Protein AF-A0A376DTF3-F1 (afdb_monomer_lite)

Structure (mmCIF, N/CA/C/O backbone):
data_AF-A0A376DTF3-F1
#
_entry.id   AF-A0A376DTF3-F1
#
loop_
_atom_site.group_PDB
_atom_site.id
_atom_site.type_symbol
_atom_site.label_atom_id
_atom_site.label_alt_id
_atom_site.label_comp_id
_atom_site.label_asym_id
_atom_site.label_entity_id
_atom_site.label_seq_id
_atom_site.pdbx_PDB_ins_code
_atom_site.Cartn_x
_atom_site.Cartn_y
_atom_site.Cartn_z
_atom_site.occupancy
_atom_site.B_iso_or_equiv
_atom_site.auth_seq_id
_atom_site.auth_comp_id
_atom_site.auth_asym_id
_atom_site.auth_atom_id
_atom_site.pdbx_PDB_model_num
ATOM 1 N N . MET A 1 1 ? -43.384 17.424 48.670 1.00 33.88 1 MET A N 1
ATOM 2 C CA . MET A 1 1 ? -43.288 16.954 47.268 1.00 33.88 1 MET A CA 1
ATOM 3 C C . MET A 1 1 ? -42.295 15.801 47.203 1.00 33.88 1 MET A C 1
ATOM 5 O O . MET A 1 1 ? -41.122 16.014 47.480 1.00 33.88 1 MET A O 1
ATOM 9 N N . LYS A 1 2 ? -42.750 14.572 46.928 1.00 32.19 2 LYS A N 1
ATOM 10 C CA . LYS A 1 2 ? -41.850 13.418 46.768 1.00 32.19 2 LYS A CA 1
ATOM 11 C C . LYS A 1 2 ? -41.099 13.583 45.443 1.00 32.19 2 LYS A C 1
ATOM 13 O O . LYS A 1 2 ? -41.723 13.530 44.390 1.00 32.19 2 LYS A O 1
ATOM 18 N N . ARG A 1 3 ? -39.781 13.802 45.489 1.00 33.56 3 ARG A N 1
ATOM 19 C CA . ARG A 1 3 ? -38.915 13.663 44.310 1.00 33.56 3 ARG A CA 1
ATOM 20 C C . ARG A 1 3 ? -38.913 12.180 43.938 1.00 33.56 3 ARG A C 1
ATOM 22 O O . ARG A 1 3 ? -38.244 11.384 44.589 1.00 33.56 3 ARG A O 1
ATOM 29 N N . THR A 1 4 ? -39.731 11.791 42.965 1.00 39.44 4 THR A N 1
ATOM 30 C CA . THR A 1 4 ? -39.698 10.447 42.383 1.00 39.44 4 THR A CA 1
ATOM 31 C C . THR A 1 4 ? -38.328 10.251 41.754 1.00 39.44 4 THR A C 1
ATOM 33 O O . THR A 1 4 ? -37.959 10.974 40.831 1.00 39.44 4 THR A O 1
ATOM 36 N N . ASN A 1 5 ? -37.554 9.322 42.307 1.00 43.22 5 ASN A N 1
ATOM 37 C CA . ASN A 1 5 ? -36.218 8.997 41.842 1.00 43.22 5 ASN A CA 1
ATOM 38 C C . ASN A 1 5 ? -36.329 8.404 40.427 1.00 43.22 5 ASN A C 1
ATOM 40 O O . ASN A 1 5 ? -36.680 7.241 40.247 1.00 43.22 5 ASN A O 1
ATOM 44 N N . GLN A 1 6 ? -36.096 9.235 39.411 1.00 48.69 6 GLN A N 1
ATOM 45 C CA . GLN A 1 6 ? -36.325 8.914 37.997 1.00 48.69 6 GLN A CA 1
ATOM 46 C C . GLN A 1 6 ? -35.403 7.785 37.484 1.00 48.69 6 GLN A C 1
ATOM 48 O O . GLN A 1 6 ? -35.609 7.255 36.396 1.00 48.69 6 GLN A O 1
ATOM 53 N N . PHE A 1 7 ? -34.427 7.368 38.299 1.00 45.91 7 PHE A N 1
ATOM 54 C CA . PHE A 1 7 ? -33.448 6.320 38.009 1.00 45.91 7 PHE A CA 1
ATOM 55 C C . PHE A 1 7 ? -33.905 4.891 38.354 1.00 45.91 7 PHE A C 1
ATOM 57 O O . PHE A 1 7 ? -33.205 3.944 38.008 1.00 45.91 7 PHE A O 1
ATOM 64 N N . THR A 1 8 ? -35.066 4.705 38.996 1.00 52.03 8 THR A N 1
ATOM 65 C CA . THR A 1 8 ? -35.584 3.376 39.392 1.00 52.03 8 THR A CA 1
ATOM 66 C C . THR A 1 8 ? -36.953 3.048 38.792 1.00 52.03 8 THR A C 1
ATOM 68 O O . THR A 1 8 ? -37.621 2.128 39.259 1.00 52.03 8 THR A O 1
ATOM 71 N N . ASN A 1 9 ? -37.407 3.794 37.777 1.00 67.38 9 ASN A N 1
ATOM 72 C CA . ASN A 1 9 ? -38.706 3.525 37.161 1.00 67.38 9 ASN A CA 1
ATOM 73 C C . ASN A 1 9 ? -38.691 2.181 36.401 1.00 67.38 9 ASN A C 1
ATOM 75 O O . ASN A 1 9 ? -37.838 1.996 35.517 1.00 67.38 9 ASN A O 1
ATOM 79 N N . PRO A 1 10 ? -39.644 1.270 36.693 1.00 77.94 10 PRO A N 1
ATOM 80 C CA . PRO A 1 10 ? -39.808 0.013 35.967 1.00 77.94 10 PRO A CA 1
ATOM 81 C C . PRO A 1 10 ? -39.933 0.244 34.457 1.00 77.94 10 PRO A C 1
ATOM 83 O O . PRO A 1 10 ? -40.484 1.256 34.025 1.00 77.94 10 PRO A O 1
ATOM 86 N N . TRP A 1 11 ? -39.403 -0.678 33.654 1.00 81.19 11 TRP A N 1
ATOM 87 C CA . TRP A 1 11 ? -39.507 -0.620 32.193 1.00 81.19 11 TRP A CA 1
ATOM 88 C C . TRP A 1 11 ? -40.938 -0.932 31.749 1.00 81.19 11 TRP A C 1
ATOM 90 O O . TRP A 1 11 ? -41.481 -1.974 32.109 1.00 81.19 11 TRP A O 1
ATOM 100 N N . GLN A 1 12 ? -41.544 -0.041 30.967 1.00 84.69 12 GLN A N 1
ATOM 101 C CA . GLN A 1 12 ? -42.901 -0.201 30.438 1.00 84.69 12 GLN A CA 1
ATOM 102 C C . GLN A 1 12 ? -42.885 -0.915 29.075 1.00 84.69 12 GLN A C 1
ATOM 104 O O . GLN A 1 12 ? -41.933 -0.775 28.309 1.00 84.69 12 GLN A O 1
ATOM 109 N N . GLU A 1 13 ? -43.960 -1.623 28.710 1.00 79.00 13 GLU A N 1
ATOM 110 C CA . GLU A 1 13 ? -44.043 -2.370 27.435 1.00 79.00 13 GLU A CA 1
ATOM 111 C C . GLU A 1 13 ? -43.782 -1.508 26.190 1.00 79.00 13 GLU A C 1
ATOM 113 O O . GLU A 1 13 ? -43.118 -1.940 25.247 1.00 79.00 13 GLU A O 1
ATOM 118 N N . LYS A 1 14 ? -44.255 -0.256 26.191 1.00 80.75 14 LYS A N 1
ATOM 119 C CA . LYS A 1 14 ? -43.985 0.698 25.104 1.00 80.75 14 LYS A CA 1
ATOM 120 C C . LYS A 1 14 ? -42.498 1.046 24.974 1.00 80.75 14 LYS A C 1
ATOM 122 O O . LYS A 1 14 ? -42.014 1.227 23.861 1.00 80.75 14 LYS A O 1
ATOM 127 N N . GLU A 1 15 ? -41.768 1.092 26.089 1.00 84.31 15 GLU A N 1
ATOM 128 C CA . GLU A 1 15 ? -40.326 1.352 26.097 1.00 84.31 15 GLU A CA 1
ATOM 129 C C . GLU A 1 15 ? -39.562 0.130 25.573 1.00 84.31 15 GLU A C 1
ATOM 131 O O . GLU A 1 15 ? -38.603 0.287 24.822 1.00 84.31 15 GLU A O 1
ATOM 136 N N . LEU A 1 16 ? -40.026 -1.087 25.888 1.00 83.75 16 LEU A N 1
ATOM 137 C CA . LEU A 1 16 ? -39.434 -2.332 25.386 1.00 83.75 16 LEU A CA 1
ATOM 138 C C . LEU A 1 16 ? -39.504 -2.441 23.854 1.00 83.75 16 LEU A C 1
ATOM 140 O O . LEU A 1 16 ? -38.559 -2.940 23.245 1.00 83.75 16 LEU A O 1
ATOM 144 N N . LYS A 1 17 ? -40.568 -1.929 23.214 1.00 85.81 17 LYS A N 1
ATOM 145 C CA . LYS A 1 17 ? -40.668 -1.886 21.741 1.00 85.81 17 LYS A CA 1
ATOM 146 C C . LYS A 1 17 ? -39.586 -1.015 21.101 1.00 85.81 17 LYS A C 1
ATOM 148 O O . LYS A 1 17 ? -38.955 -1.446 20.142 1.00 85.81 17 LYS A O 1
ATOM 153 N N . ILE A 1 18 ? -39.350 0.180 21.642 1.00 84.31 18 ILE A N 1
ATOM 154 C CA . ILE A 1 18 ? -38.303 1.101 21.161 1.00 84.31 18 ILE A CA 1
ATOM 155 C C . ILE A 1 18 ? -36.917 0.503 21.439 1.00 84.31 18 ILE A C 1
ATOM 157 O O . ILE A 1 18 ? -36.027 0.522 20.590 1.00 84.31 18 ILE A O 1
ATOM 161 N N . LEU A 1 19 ? -36.756 -0.113 22.611 1.00 84.81 19 LEU A N 1
ATOM 162 C CA . LEU A 1 19 ? -35.514 -0.747 23.034 1.00 84.81 19 LEU A CA 1
ATOM 163 C C . LEU A 1 19 ? -35.126 -1.945 22.148 1.00 84.81 19 LEU A C 1
ATOM 165 O O . LEU A 1 19 ? -33.932 -2.169 21.948 1.00 84.81 19 LEU A O 1
ATOM 169 N N . ASN A 1 20 ? -36.095 -2.650 21.557 1.00 85.75 20 ASN A N 1
ATOM 170 C CA . ASN A 1 20 ? -35.868 -3.776 20.642 1.00 85.75 20 ASN A CA 1
ATOM 171 C C . ASN A 1 20 ? -35.468 -3.371 19.211 1.00 85.75 20 ASN A C 1
ATOM 173 O O . ASN A 1 20 ? -35.171 -4.230 18.384 1.00 85.75 20 ASN A O 1
ATOM 177 N N . ASN A 1 21 ? -35.439 -2.075 18.893 1.00 83.50 21 ASN A N 1
ATOM 178 C CA . ASN A 1 21 ? -35.024 -1.622 17.571 1.00 83.50 21 ASN A CA 1
ATOM 179 C C . ASN A 1 21 ? -33.496 -1.723 17.405 1.00 83.50 21 ASN A C 1
ATOM 181 O O . ASN A 1 21 ? -32.745 -0.881 17.905 1.00 83.50 21 ASN A O 1
ATOM 185 N N . VAL A 1 22 ? -33.039 -2.758 16.698 1.00 78.94 22 VAL A N 1
ATOM 186 C CA . VAL A 1 22 ? -31.612 -3.034 16.455 1.00 78.94 22 VAL A CA 1
ATOM 187 C C . VAL A 1 22 ? -30.931 -2.000 15.554 1.00 78.94 22 VAL A C 1
ATOM 189 O O . VAL A 1 22 ? -29.711 -1.863 15.627 1.00 78.94 22 VAL A O 1
ATOM 192 N N . ASP A 1 23 ? -31.697 -1.232 14.774 1.00 80.06 23 ASP A N 1
ATOM 193 C CA . ASP A 1 23 ? -31.176 -0.198 13.872 1.00 80.06 23 ASP A CA 1
ATOM 194 C C . ASP A 1 23 ? -30.866 1.126 14.586 1.00 80.06 23 ASP A C 1
ATOM 196 O O . ASP A 1 23 ? -30.206 1.993 14.006 1.00 80.06 23 ASP A O 1
ATOM 200 N N . LEU A 1 24 ? -31.304 1.274 15.843 1.00 79.00 24 LEU A N 1
ATOM 201 C CA . LEU A 1 24 ? -31.038 2.440 16.686 1.00 79.00 24 LEU A CA 1
ATOM 202 C C . LEU A 1 24 ? -29.854 2.203 17.630 1.00 79.00 24 LEU A C 1
ATOM 204 O O . LEU A 1 24 ? -29.739 1.166 18.301 1.00 79.00 24 LEU A O 1
ATOM 208 N N . THR A 1 25 ? -29.002 3.216 17.734 1.00 81.88 25 THR A N 1
ATOM 209 C CA . THR A 1 25 ? -27.924 3.298 18.724 1.00 81.88 25 THR A CA 1
ATOM 210 C C . THR A 1 25 ? -28.474 3.426 20.146 1.00 81.88 25 THR A C 1
ATOM 212 O O . THR A 1 25 ? -29.657 3.695 20.367 1.00 81.88 25 THR A O 1
ATOM 215 N N . ASN A 1 26 ? -27.625 3.205 21.151 1.00 82.00 26 ASN A N 1
ATOM 216 C CA . ASN A 1 26 ? -28.054 3.324 22.545 1.00 82.00 26 ASN A CA 1
ATOM 217 C C . ASN A 1 26 ? -28.341 4.779 22.933 1.00 82.00 26 ASN A C 1
ATOM 219 O O . ASN A 1 26 ? -29.236 4.995 23.746 1.00 82.00 26 ASN A O 1
ATOM 223 N N . ASN A 1 27 ? -27.641 5.752 22.344 1.00 79.50 27 ASN A N 1
ATOM 224 C CA . ASN A 1 27 ? -27.926 7.175 22.522 1.00 79.50 27 ASN A CA 1
ATOM 225 C C . ASN A 1 27 ? -29.274 7.572 21.915 1.00 79.50 27 ASN A C 1
ATOM 227 O O . ASN A 1 27 ? -30.077 8.177 22.616 1.00 79.50 27 ASN A O 1
ATOM 231 N N . GLU A 1 28 ? -29.575 7.169 20.676 1.00 80.69 28 GLU A N 1
ATOM 232 C CA . GLU A 1 28 ? -30.871 7.482 20.044 1.00 80.69 28 GLU A CA 1
ATOM 233 C C . GLU A 1 28 ? -32.045 6.906 20.851 1.00 80.69 28 GLU A C 1
ATOM 235 O O . GLU A 1 28 ? -33.062 7.568 21.055 1.00 80.69 28 GLU A O 1
ATOM 240 N N . VAL A 1 29 ? -31.896 5.685 21.376 1.00 84.62 29 VAL A N 1
ATOM 241 C CA . VAL A 1 29 ? -32.906 5.086 22.262 1.00 84.62 29 VAL A CA 1
ATOM 242 C C . VAL A 1 29 ? -32.972 5.793 23.618 1.00 84.62 29 VAL A C 1
ATOM 244 O O . VAL A 1 29 ? -34.060 5.956 24.165 1.00 84.62 29 VAL A O 1
ATOM 247 N N . ALA A 1 30 ? -31.843 6.234 24.173 1.00 81.62 30 ALA A N 1
ATOM 248 C CA . ALA A 1 30 ? -31.809 6.984 25.427 1.00 81.62 30 ALA A CA 1
ATOM 249 C C . ALA A 1 30 ? -32.536 8.334 25.313 1.00 81.62 30 ALA A C 1
ATOM 251 O O . ALA A 1 30 ? -33.335 8.661 26.192 1.00 81.62 30 ALA A O 1
ATOM 252 N N . GLU A 1 31 ? -32.331 9.060 24.211 1.00 82.06 31 GLU A N 1
ATOM 253 C CA . GLU A 1 31 ? -33.034 10.311 23.905 1.00 82.06 31 GLU A CA 1
ATOM 254 C C . GLU A 1 31 ? -34.541 10.092 23.749 1.00 82.06 31 GLU A C 1
ATOM 256 O O . GLU A 1 31 ? -35.332 10.773 24.400 1.00 82.06 31 GLU A O 1
ATOM 261 N N . GLN A 1 32 ? -34.955 9.093 22.959 1.00 86.62 32 GLN A N 1
ATOM 262 C CA . GLN A 1 32 ? -36.378 8.800 22.736 1.00 86.62 32 GLN A CA 1
ATOM 263 C C . GLN A 1 32 ? -37.112 8.364 24.009 1.00 86.62 32 GLN A C 1
ATOM 265 O O . GLN A 1 32 ? -38.300 8.644 24.170 1.00 86.62 32 GLN A O 1
ATOM 270 N N . LEU A 1 33 ? -36.420 7.670 24.913 1.00 83.00 33 LEU A N 1
ATOM 271 C CA . LEU A 1 33 ? -36.992 7.183 26.168 1.00 83.00 33 LEU A CA 1
ATOM 272 C C . LEU A 1 33 ? -36.815 8.161 27.333 1.00 83.00 33 LEU A C 1
ATOM 274 O O . LEU A 1 33 ? -37.314 7.891 28.425 1.00 83.00 33 LEU A O 1
ATOM 278 N N . ASN A 1 34 ? -36.104 9.274 27.125 1.00 82.25 34 ASN A N 1
ATOM 279 C CA . ASN A 1 34 ? -35.674 10.192 28.180 1.00 82.25 34 ASN A CA 1
ATOM 280 C C . ASN A 1 34 ? -35.050 9.445 29.381 1.00 82.25 34 ASN A C 1
ATOM 282 O O . ASN A 1 34 ? -35.360 9.700 30.549 1.00 82.25 34 ASN A O 1
ATOM 286 N N . ARG A 1 35 ? -34.201 8.456 29.077 1.00 82.69 35 ARG A N 1
ATOM 287 C CA . ARG A 1 35 ? -33.461 7.633 30.046 1.00 82.69 35 ARG A CA 1
ATOM 288 C C . ARG A 1 35 ? -31.964 7.828 29.844 1.00 82.69 35 ARG A C 1
ATOM 290 O O . ARG A 1 35 ? -31.514 8.279 28.800 1.00 82.69 35 ARG A O 1
ATOM 297 N N . SER A 1 36 ? -31.162 7.458 30.841 1.00 78.00 36 SER A N 1
ATOM 298 C CA . SER A 1 36 ? -29.708 7.506 30.684 1.00 78.00 36 SER A CA 1
ATOM 299 C C . SER A 1 36 ? -29.217 6.425 29.716 1.00 78.00 36 SER A C 1
ATOM 301 O O . SER A 1 36 ? -29.729 5.302 29.698 1.00 78.00 36 SER A O 1
ATOM 303 N N . TYR A 1 37 ? -28.153 6.736 28.972 1.00 81.50 37 TYR A N 1
ATOM 304 C CA . TYR A 1 37 ? -27.434 5.773 28.132 1.00 81.50 37 TYR A CA 1
ATOM 305 C C . TYR A 1 37 ? -27.118 4.465 28.878 1.00 81.50 37 TYR A C 1
ATOM 307 O O . TYR A 1 37 ? -27.313 3.371 28.349 1.00 81.50 37 TYR A O 1
ATOM 315 N N . GLN A 1 38 ? -26.665 4.570 30.135 1.00 75.19 38 GLN A N 1
ATOM 316 C CA . GLN A 1 38 ? -26.303 3.405 30.947 1.00 75.19 38 GLN A CA 1
ATOM 317 C C . GLN A 1 38 ? -27.513 2.513 31.249 1.00 75.19 38 GLN A C 1
ATOM 319 O O . GLN A 1 38 ? -27.388 1.292 31.182 1.00 75.19 38 GLN A O 1
ATOM 324 N N . ALA A 1 39 ? -28.691 3.093 31.508 1.00 81.31 39 ALA A N 1
ATOM 325 C CA . ALA A 1 39 ? -29.913 2.321 31.733 1.00 81.31 39 ALA A CA 1
ATOM 326 C C . ALA A 1 39 ? -30.323 1.536 30.475 1.00 81.31 39 ALA A C 1
ATOM 328 O O . ALA A 1 39 ? -30.614 0.343 30.561 1.00 81.31 39 ALA A O 1
ATOM 329 N N . VAL A 1 40 ? -30.284 2.174 29.301 1.00 85.06 40 VAL A N 1
ATOM 330 C CA . VAL A 1 40 ? -30.590 1.528 28.012 1.00 85.06 40 VAL A CA 1
ATOM 331 C C . VAL A 1 40 ? -29.586 0.421 27.688 1.00 85.06 40 VAL A C 1
ATOM 333 O O . VAL A 1 40 ? -29.985 -0.683 27.317 1.00 85.06 40 VAL A O 1
ATOM 336 N N . LYS A 1 41 ? -28.286 0.681 27.878 1.00 81.81 41 LYS A N 1
ATOM 337 C CA . LYS A 1 41 ? -27.213 -0.294 27.638 1.00 81.81 41 LYS A CA 1
ATOM 338 C C . LYS A 1 41 ? -27.369 -1.540 28.508 1.00 81.81 41 LYS A C 1
ATOM 340 O O . LYS A 1 41 ? -27.327 -2.646 27.977 1.00 81.81 41 LYS A O 1
ATOM 345 N N . ILE A 1 42 ? -27.556 -1.368 29.820 1.00 83.25 42 ILE A N 1
ATOM 346 C CA . ILE A 1 42 ? -27.747 -2.489 30.754 1.00 83.25 42 ILE A CA 1
ATOM 347 C C . ILE A 1 42 ? -28.986 -3.289 30.353 1.00 83.25 42 ILE A C 1
ATOM 349 O O . ILE A 1 42 ? -28.908 -4.509 30.228 1.00 83.25 42 ILE A O 1
ATOM 353 N N . LYS A 1 43 ? -30.103 -2.616 30.052 1.00 87.75 43 LYS A N 1
ATOM 354 C CA . LYS A 1 43 ? -31.343 -3.318 29.717 1.00 87.75 43 LYS A CA 1
ATOM 355 C C . LYS A 1 43 ? -31.266 -4.097 28.405 1.00 87.75 43 LYS A C 1
ATOM 357 O O . LYS A 1 43 ? -31.760 -5.218 28.331 1.00 87.75 43 LYS A O 1
ATOM 362 N N . ARG A 1 44 ? -30.621 -3.545 27.375 1.00 88.38 44 ARG A N 1
ATOM 363 C CA . ARG A 1 44 ? -30.381 -4.263 26.111 1.00 88.38 44 ARG A CA 1
ATOM 364 C C . ARG A 1 44 ? -29.466 -5.471 26.300 1.00 88.38 44 ARG A C 1
ATOM 366 O O . ARG A 1 44 ? -29.719 -6.501 25.684 1.00 88.38 44 ARG A O 1
ATOM 373 N N . LEU A 1 45 ? -28.460 -5.376 27.175 1.00 82.62 45 LEU A N 1
ATOM 374 C CA . LEU A 1 45 ? -27.594 -6.508 27.524 1.00 82.62 45 LEU A CA 1
ATOM 375 C C . LEU A 1 45 ? -28.363 -7.623 28.246 1.00 82.62 45 LEU A C 1
ATOM 377 O O . LEU A 1 45 ? -28.211 -8.779 27.865 1.00 82.62 45 LEU A O 1
ATOM 381 N N . GLU A 1 46 ? -29.218 -7.288 29.220 1.00 85.75 46 GLU A N 1
ATOM 382 C CA . GLU A 1 46 ? -30.093 -8.260 29.907 1.00 85.75 46 GLU A CA 1
ATOM 383 C C . GLU A 1 46 ? -31.002 -9.018 28.931 1.00 85.75 46 GLU A C 1
ATOM 385 O O . GLU A 1 46 ? -31.250 -10.207 29.103 1.00 85.75 46 GLU A O 1
ATOM 390 N N . LEU A 1 47 ? -31.495 -8.326 27.902 1.00 84.69 47 LEU A N 1
ATOM 391 C CA . LEU A 1 47 ? -32.389 -8.887 26.889 1.00 84.69 47 LEU A CA 1
ATOM 392 C C . LEU A 1 47 ? -31.642 -9.532 25.707 1.00 84.69 47 LEU A C 1
ATOM 394 O O . LEU A 1 47 ? -32.281 -10.015 24.776 1.00 84.69 47 LEU A O 1
ATOM 398 N N . GLY A 1 48 ? -30.304 -9.526 25.706 1.00 82.19 48 GLY A N 1
ATOM 399 C CA . GLY A 1 48 ? -29.489 -10.086 24.621 1.00 82.19 48 GLY A CA 1
ATOM 400 C C . GLY A 1 48 ? -29.558 -9.313 23.295 1.00 82.19 48 GLY A C 1
ATOM 401 O O . GLY A 1 48 ? -29.193 -9.847 22.247 1.00 82.19 48 GLY A O 1
ATOM 402 N N . ILE A 1 49 ? -30.011 -8.058 23.313 1.00 82.62 49 ILE A N 1
ATOM 403 C CA . ILE A 1 49 ? -30.224 -7.235 22.119 1.00 82.62 49 ILE A CA 1
ATOM 404 C C . ILE A 1 49 ? -28.900 -6.577 21.722 1.00 82.62 49 ILE A C 1
ATOM 406 O O . ILE A 1 49 ? -28.361 -5.725 22.434 1.00 82.62 49 ILE A O 1
ATOM 410 N N . LYS A 1 50 ? -28.373 -6.945 20.551 1.00 75.44 50 LYS A N 1
ATOM 411 C CA . LYS A 1 50 ? -27.191 -6.298 19.969 1.00 75.44 50 LYS A CA 1
ATOM 412 C C . LYS A 1 50 ? -27.598 -4.993 19.287 1.00 75.44 50 LYS A C 1
ATOM 414 O O . LYS A 1 50 ? -28.093 -5.007 18.167 1.00 75.44 50 LYS A O 1
ATOM 419 N N . ALA A 1 51 ? -27.383 -3.875 19.974 1.00 67.31 51 ALA A N 1
ATOM 420 C CA . ALA A 1 51 ? -27.589 -2.542 19.415 1.00 67.31 51 ALA A CA 1
ATOM 421 C C . ALA A 1 51 ? -26.607 -2.229 18.276 1.00 67.31 51 ALA A C 1
ATOM 423 O O . ALA A 1 51 ? -25.463 -2.699 18.279 1.00 67.31 51 ALA A O 1
ATOM 424 N N . LYS A 1 52 ? -27.022 -1.345 17.365 1.00 66.12 52 LYS A N 1
ATOM 425 C CA . LYS A 1 52 ? -26.128 -0.689 16.408 1.00 66.12 52 LYS A CA 1
ATOM 426 C C . LYS A 1 52 ? -25.004 0.039 17.155 1.00 66.12 52 LYS A C 1
ATOM 428 O O . LYS A 1 52 ? -25.252 0.881 18.018 1.00 66.12 52 LYS A O 1
ATOM 433 N N . SER A 1 53 ? -23.758 -0.322 16.849 1.00 57.62 53 SER A N 1
ATOM 434 C CA . SER A 1 53 ? -22.573 0.249 17.497 1.00 57.62 53 SER A CA 1
ATOM 435 C C . SER A 1 53 ? -22.362 1.704 17.070 1.00 57.62 53 SER A C 1
ATOM 437 O O . SER A 1 53 ? -22.149 1.975 15.891 1.00 57.62 53 SER A O 1
ATOM 439 N N . GLU A 1 54 ? -22.338 2.625 18.036 1.00 54.84 54 GLU A N 1
ATOM 440 C CA . GLU A 1 54 ? -21.964 4.040 17.835 1.00 54.84 54 GLU A CA 1
ATOM 441 C C . GLU A 1 54 ? -20.505 4.213 17.385 1.00 54.84 54 GLU A C 1
ATOM 443 O O . GLU A 1 54 ? -20.132 5.240 16.828 1.00 54.84 54 GLU A O 1
ATOM 448 N N . ILE A 1 55 ? -19.655 3.215 17.636 1.00 52.16 55 ILE A N 1
ATOM 449 C CA . ILE A 1 55 ? -18.196 3.365 17.580 1.00 52.16 55 ILE A CA 1
ATOM 450 C C . ILE A 1 55 ? -17.624 3.031 16.191 1.00 52.16 55 ILE A C 1
ATOM 452 O O . ILE A 1 55 ? -16.491 3.413 15.892 1.00 52.16 55 ILE A O 1
ATOM 456 N N . ASP A 1 56 ? -18.369 2.340 15.322 1.00 51.41 56 ASP A N 1
ATOM 457 C CA . ASP A 1 56 ? -17.742 1.621 14.199 1.00 51.41 56 ASP A CA 1
ATOM 458 C C . ASP A 1 56 ? -18.074 2.119 12.786 1.00 51.41 56 ASP A C 1
ATOM 460 O O . ASP A 1 56 ? -17.413 1.695 11.835 1.00 51.41 56 ASP A O 1
ATOM 464 N N . TYR A 1 57 ? -19.008 3.062 12.605 1.00 64.81 57 TYR A N 1
ATOM 465 C CA . TYR A 1 57 ? -19.296 3.578 11.262 1.00 64.81 57 TYR A CA 1
ATOM 466 C C . TYR A 1 57 ? -18.318 4.697 10.884 1.00 64.81 57 TYR A C 1
ATOM 468 O O . TYR A 1 57 ? -18.550 5.880 11.110 1.00 64.81 57 TYR A O 1
ATOM 476 N N . TRP A 1 58 ? -17.157 4.312 10.359 1.00 66.81 58 TRP A N 1
ATOM 477 C CA . TRP A 1 58 ? -16.287 5.218 9.609 1.00 66.81 58 TRP A CA 1
ATOM 478 C C . TRP A 1 58 ? -16.802 5.313 8.179 1.00 66.81 58 TRP A C 1
ATOM 480 O O . TRP A 1 58 ? -16.830 4.299 7.485 1.00 66.81 58 TRP A O 1
ATOM 490 N N . THR A 1 59 ? -17.196 6.507 7.748 1.00 66.81 59 THR A N 1
ATOM 491 C CA . THR A 1 59 ? -17.626 6.746 6.367 1.00 66.81 59 THR A CA 1
ATOM 492 C C . THR A 1 59 ? -16.437 6.674 5.411 1.00 66.81 59 THR A C 1
ATOM 494 O O . THR A 1 59 ? -15.294 6.956 5.788 1.00 66.81 59 THR A O 1
ATOM 497 N N . ASP A 1 60 ? -16.698 6.351 4.144 1.00 57.91 60 ASP A N 1
ATOM 498 C CA . ASP A 1 60 ? -15.658 6.337 3.110 1.00 57.91 60 ASP A CA 1
ATOM 499 C C . ASP A 1 60 ? -14.980 7.705 2.970 1.00 57.91 60 ASP A C 1
ATOM 501 O O . ASP A 1 60 ? -13.769 7.786 2.767 1.00 57.91 60 ASP A O 1
ATOM 505 N N . GLN A 1 61 ? -15.735 8.792 3.153 1.00 58.69 61 GLN A N 1
ATOM 506 C CA . GLN A 1 61 ? -15.205 10.155 3.127 1.00 58.69 61 GLN A CA 1
ATOM 507 C C . GLN A 1 61 ? -14.214 10.407 4.268 1.00 58.69 61 GLN A C 1
ATOM 509 O O . GLN A 1 61 ? -13.138 10.954 4.027 1.00 58.69 61 GLN A O 1
ATOM 514 N N . GLU A 1 62 ? -14.517 9.961 5.489 1.00 68.38 62 GLU A N 1
ATOM 515 C CA . GLU A 1 62 ? -13.597 10.074 6.626 1.00 68.38 62 GLU A CA 1
ATOM 516 C C . GLU A 1 62 ? -12.360 9.190 6.441 1.00 68.38 62 GLU A C 1
ATOM 518 O O . GLU A 1 62 ? -11.251 9.615 6.756 1.00 68.38 62 GLU A O 1
ATOM 523 N N . ILE A 1 63 ? -12.507 7.986 5.881 1.00 71.75 63 ILE A N 1
ATOM 524 C CA . ILE A 1 63 ? -11.369 7.105 5.571 1.00 71.75 63 ILE A CA 1
ATOM 525 C C . ILE A 1 63 ? -10.462 7.751 4.516 1.00 71.75 63 ILE A C 1
ATOM 527 O O . ILE A 1 63 ? -9.239 7.791 4.687 1.00 71.75 63 ILE A O 1
ATOM 531 N N . VAL A 1 64 ? -11.043 8.314 3.453 1.00 67.44 64 VAL A N 1
ATOM 532 C CA . VAL A 1 64 ? -10.302 9.075 2.438 1.00 67.44 64 VAL A CA 1
ATOM 533 C C . VAL A 1 64 ? -9.617 10.279 3.077 1.00 67.44 64 VAL A C 1
ATOM 535 O O . VAL A 1 64 ? -8.443 10.530 2.800 1.00 67.44 64 VAL A O 1
ATOM 538 N N . PHE A 1 65 ? -10.298 10.992 3.972 1.00 76.06 65 PHE A N 1
ATOM 539 C CA . PHE A 1 65 ? -9.725 12.121 4.691 1.00 76.06 65 PHE A CA 1
ATOM 540 C C . PHE A 1 65 ? -8.508 11.707 5.531 1.00 76.06 65 PHE A C 1
ATOM 542 O O . PHE A 1 65 ? -7.457 12.337 5.411 1.00 76.06 65 PHE A O 1
ATOM 549 N N . LEU A 1 66 ? -8.596 10.614 6.300 1.00 73.31 66 LEU A N 1
ATOM 550 C CA . LEU A 1 66 ? -7.460 10.060 7.049 1.00 73.31 66 LEU A CA 1
ATOM 551 C C . LEU A 1 66 ? -6.284 9.701 6.129 1.00 73.31 66 LEU A C 1
ATOM 553 O O . LEU A 1 66 ? -5.132 9.966 6.468 1.00 73.31 66 LEU A O 1
ATOM 557 N N . SER A 1 67 ? -6.568 9.117 4.960 1.00 67.44 67 SER A N 1
ATOM 558 C CA . SER A 1 67 ? -5.536 8.704 3.998 1.00 67.44 67 SER A CA 1
ATOM 559 C C . SER A 1 67 ? -4.816 9.880 3.335 1.00 67.44 67 SER A C 1
ATOM 561 O O . SER A 1 67 ? -3.631 9.777 3.032 1.00 67.44 67 SER A O 1
ATOM 563 N N . LYS A 1 68 ? -5.509 11.007 3.131 1.00 69.94 68 LYS A N 1
ATOM 564 C CA . LYS A 1 68 ? -4.941 12.219 2.521 1.00 69.94 68 LYS A CA 1
ATOM 565 C C . LYS A 1 68 ? -4.195 13.088 3.528 1.00 69.94 68 LYS A C 1
ATOM 567 O O . LYS A 1 68 ? -3.265 13.788 3.154 1.00 69.94 68 LYS A O 1
ATOM 572 N N . ASN A 1 69 ? -4.588 13.033 4.798 1.00 71.25 69 ASN A N 1
ATOM 573 C CA . ASN A 1 69 ? -4.088 13.922 5.845 1.00 71.25 69 ASN A CA 1
ATOM 574 C C . ASN A 1 69 ? -3.195 13.184 6.852 1.00 71.25 69 ASN A C 1
ATOM 576 O O . ASN A 1 69 ? -3.305 13.383 8.060 1.00 71.25 69 ASN A O 1
ATOM 580 N N . ARG A 1 70 ? -2.291 12.325 6.364 1.00 70.94 70 ARG A N 1
ATOM 581 C CA . ARG A 1 70 ? -1.417 11.493 7.216 1.00 70.94 70 ARG A CA 1
ATOM 582 C C . ARG A 1 70 ? -0.451 12.307 8.082 1.00 70.94 70 ARG A C 1
ATOM 584 O O . ARG A 1 70 ? -0.051 11.829 9.143 1.00 70.94 70 ARG A O 1
ATOM 591 N N . LEU A 1 71 ? -0.109 13.511 7.624 1.00 71.62 71 LEU A N 1
ATOM 592 C CA . LEU A 1 71 ? 0.807 14.443 8.287 1.00 71.62 71 LEU A CA 1
ATOM 593 C C . LEU A 1 71 ? 0.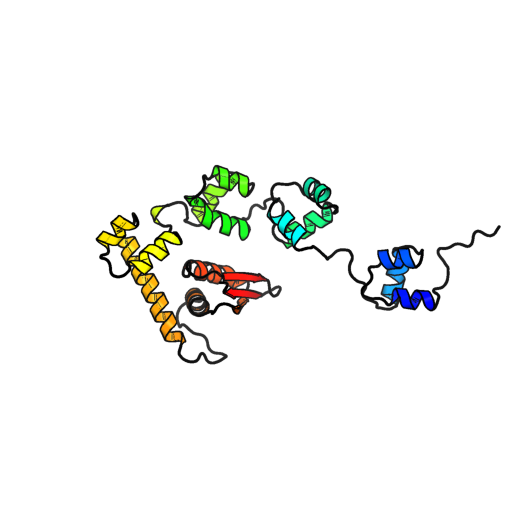178 15.161 9.481 1.00 71.62 71 LEU A C 1
ATOM 595 O O . LEU A 1 71 ? 0.902 15.641 10.346 1.00 71.62 71 LEU A O 1
ATOM 599 N N . LEU A 1 72 ? -1.154 15.226 9.535 1.00 79.88 72 LEU A N 1
ATOM 600 C CA . LEU A 1 72 ? -1.848 15.856 10.646 1.00 79.88 72 LEU A CA 1
ATOM 601 C C . LEU A 1 72 ? -1.757 14.971 11.895 1.00 79.88 72 LEU A C 1
ATOM 603 O O . LEU A 1 72 ? -1.845 13.732 11.841 1.00 79.88 72 LEU A O 1
ATOM 607 N N . SER A 1 73 ? -1.609 15.621 13.044 1.00 82.56 73 SER A N 1
ATOM 608 C CA . SER A 1 73 ? -1.726 14.980 14.348 1.00 82.56 73 SER A CA 1
ATOM 609 C C . SER A 1 73 ? -3.130 14.402 14.536 1.00 82.56 73 SER A C 1
ATOM 611 O O . SER A 1 73 ? -4.105 14.837 13.917 1.00 82.56 73 SER A O 1
ATOM 613 N N . ASN A 1 74 ? -3.258 13.401 15.411 1.00 86.38 74 ASN A N 1
ATOM 614 C CA . ASN A 1 74 ? -4.575 12.848 15.728 1.00 86.38 74 ASN A CA 1
ATOM 615 C C . ASN A 1 74 ? -5.512 13.936 16.266 1.00 86.38 74 ASN A C 1
ATOM 617 O O . ASN A 1 74 ? -6.692 13.909 15.929 1.00 86.38 74 ASN A O 1
ATOM 621 N N . LYS A 1 75 ? -4.974 14.911 17.011 1.00 86.25 75 LYS A N 1
ATOM 622 C CA . LYS A 1 75 ? -5.696 16.093 17.482 1.00 86.25 75 LYS A CA 1
ATOM 623 C C . LYS A 1 75 ? -6.262 16.925 16.326 1.00 86.25 75 LYS A C 1
ATOM 625 O O . LYS A 1 75 ? -7.476 17.082 16.245 1.00 86.25 75 LYS A O 1
ATOM 630 N N . GLU A 1 76 ? -5.430 17.368 15.386 1.00 88.12 76 GLU A N 1
ATOM 631 C CA . GLU A 1 76 ? -5.881 18.182 14.240 1.00 88.12 76 GLU A CA 1
ATOM 632 C C . GLU A 1 76 ? -6.902 17.449 13.362 1.00 88.12 76 GLU A C 1
ATOM 634 O O . GLU A 1 76 ? -7.865 18.040 12.877 1.00 88.12 76 GLU A O 1
ATOM 639 N N . ILE A 1 77 ? -6.713 16.143 13.150 1.00 86.88 77 ILE A N 1
ATOM 640 C CA . ILE A 1 77 ? -7.685 15.321 12.422 1.00 86.88 77 ILE A CA 1
ATOM 641 C C . ILE A 1 77 ? -9.001 15.262 13.194 1.00 86.88 77 ILE A C 1
ATOM 643 O O . ILE A 1 77 ? -10.058 15.430 12.594 1.00 86.88 77 ILE A O 1
ATOM 647 N N . SER A 1 78 ? -8.937 15.023 14.505 1.00 87.44 78 SER A N 1
ATOM 648 C CA . SER A 1 78 ? -10.110 14.884 15.370 1.00 87.44 78 SER A CA 1
ATOM 649 C C . SER A 1 78 ? -10.974 16.146 15.378 1.00 87.44 78 SER A C 1
ATOM 651 O O . SER A 1 78 ? -12.189 16.044 15.220 1.00 87.44 78 SER A O 1
ATOM 653 N N . GLU A 1 79 ? -10.341 17.323 15.417 1.00 86.62 79 GLU A N 1
ATOM 654 C CA . GLU A 1 79 ? -10.998 18.630 15.319 1.00 86.62 79 GLU A CA 1
ATOM 655 C C . GLU A 1 79 ? -11.667 18.829 13.950 1.00 86.62 79 GLU A C 1
ATOM 657 O O . GLU A 1 79 ? -12.774 19.355 13.873 1.00 86.62 79 GLU A O 1
ATOM 662 N N . LYS A 1 80 ? -11.037 18.362 12.863 1.00 85.00 80 LYS A N 1
ATOM 663 C CA . LYS A 1 80 ? -11.567 18.514 11.496 1.00 85.00 80 LYS A CA 1
ATOM 664 C C . LYS A 1 80 ? -12.732 17.581 11.166 1.00 85.00 80 LYS A C 1
ATOM 666 O O . LYS A 1 80 ? -13.577 17.964 10.365 1.00 85.00 80 LYS A O 1
ATOM 671 N N . ILE A 1 81 ? -12.767 16.369 11.727 1.00 81.06 81 ILE A N 1
ATOM 672 C CA . ILE A 1 81 ? -13.816 15.371 11.429 1.00 81.06 81 ILE A CA 1
ATOM 673 C C . ILE A 1 81 ? -14.814 15.167 12.576 1.00 81.06 81 ILE A C 1
ATOM 675 O O . ILE A 1 81 ? -15.654 14.277 12.497 1.00 81.06 81 ILE A O 1
ATOM 679 N N . GLY A 1 82 ? -14.718 15.958 13.651 1.00 77.12 82 GLY A N 1
ATOM 680 C CA . GLY A 1 82 ? -15.648 15.903 14.783 1.00 77.12 82 GLY A CA 1
ATOM 681 C C . GLY A 1 82 ? -15.617 14.579 15.554 1.00 77.12 82 GLY A C 1
ATOM 682 O O . GLY A 1 82 ? -16.643 14.138 16.066 1.00 77.12 82 GLY A O 1
ATOM 683 N N . ARG A 1 83 ? -14.457 13.916 15.627 1.00 83.69 83 ARG A N 1
ATOM 684 C CA . ARG A 1 83 ? -14.271 12.655 16.373 1.00 83.69 83 ARG A CA 1
ATOM 685 C C . ARG A 1 83 ? -13.361 12.861 17.574 1.00 83.69 83 ARG A C 1
ATOM 687 O O . ARG A 1 83 ? -12.708 13.885 17.698 1.00 83.69 83 ARG A O 1
ATOM 694 N N . THR A 1 84 ? -13.277 11.866 18.454 1.00 84.00 84 THR A N 1
ATOM 695 C CA . THR A 1 84 ? -12.274 11.870 19.527 1.00 84.00 84 THR A CA 1
ATOM 696 C C . THR A 1 84 ? -10.894 11.503 18.983 1.00 84.00 84 THR A C 1
ATOM 698 O O . THR A 1 84 ? -10.768 10.644 18.102 1.00 84.00 84 THR A O 1
ATOM 701 N N . GLU A 1 85 ? -9.838 12.095 19.548 1.00 87.62 85 GLU A N 1
ATOM 702 C CA . GLU A 1 85 ? -8.446 11.780 19.196 1.00 87.62 85 GLU A CA 1
ATOM 703 C C . GLU A 1 85 ? -8.153 10.272 19.304 1.00 87.62 85 GLU A C 1
ATOM 705 O O . GLU A 1 85 ? -7.501 9.680 18.441 1.00 87.62 85 GLU A O 1
ATOM 710 N N . GLN A 1 86 ? -8.701 9.620 20.334 1.00 83.06 86 GLN A N 1
ATOM 711 C CA . GLN A 1 86 ? -8.534 8.187 20.559 1.00 83.06 86 GLN A CA 1
ATOM 712 C C . GLN A 1 86 ? -9.211 7.337 19.472 1.00 83.06 86 GLN A C 1
ATOM 714 O O . GLN A 1 86 ? -8.624 6.353 19.020 1.00 83.06 86 GLN A O 1
ATOM 719 N N . SER A 1 87 ? -10.401 7.727 18.999 1.00 83.69 87 SER A N 1
ATOM 720 C CA . SER A 1 87 ? -11.080 7.053 17.881 1.00 83.69 87 SER A CA 1
ATOM 721 C C . SER A 1 87 ? -10.274 7.181 16.587 1.00 83.69 87 SER A C 1
ATOM 723 O O . SER A 1 87 ? -10.040 6.184 15.897 1.00 83.69 87 SER A O 1
ATOM 725 N N . VAL A 1 88 ? -9.766 8.386 16.301 1.00 85.88 88 VAL A N 1
ATOM 726 C CA . VAL A 1 88 ? -8.876 8.656 15.161 1.00 85.88 88 VAL A CA 1
ATOM 727 C C . VAL A 1 88 ? -7.619 7.797 15.234 1.00 85.88 88 VAL A C 1
ATOM 729 O O . VAL A 1 88 ? -7.290 7.124 14.260 1.00 85.88 88 VAL A O 1
ATOM 732 N N . SER A 1 89 ? -6.947 7.766 16.386 1.00 84.31 89 SER A N 1
ATOM 733 C CA . SER A 1 89 ? -5.742 6.961 16.607 1.00 84.31 89 SER A CA 1
ATOM 734 C C . SER A 1 89 ? -6.002 5.473 16.362 1.00 84.31 89 SER A C 1
ATOM 736 O O . SER A 1 89 ? -5.309 4.838 15.565 1.00 84.31 89 SER A O 1
ATOM 738 N N . LEU A 1 90 ? -7.057 4.917 16.966 1.00 82.06 90 LEU A N 1
ATOM 739 C CA . LEU A 1 90 ? -7.428 3.510 16.798 1.00 82.06 90 LEU A CA 1
ATOM 740 C C . LEU A 1 90 ? -7.754 3.173 15.345 1.00 82.06 90 LEU A C 1
ATOM 742 O O . LEU A 1 90 ? -7.310 2.138 14.841 1.00 82.06 90 LEU A O 1
ATOM 746 N N . LYS A 1 91 ? -8.502 4.034 14.648 1.00 82.88 91 LYS A N 1
ATOM 747 C CA . LYS A 1 91 ? -8.814 3.798 13.239 1.00 82.88 91 LYS A CA 1
ATOM 748 C C . LYS A 1 91 ? -7.583 3.916 12.364 1.00 82.88 91 LYS A C 1
ATOM 750 O O . LYS A 1 91 ? -7.370 3.034 11.540 1.00 82.88 91 LYS A O 1
ATOM 755 N N . ARG A 1 92 ? -6.766 4.954 12.547 1.00 81.06 92 ARG A N 1
ATOM 756 C CA . ARG A 1 92 ? -5.503 5.111 11.822 1.00 81.06 92 ARG A CA 1
ATOM 757 C C . ARG A 1 92 ? -4.623 3.886 12.023 1.00 81.06 92 ARG A C 1
ATOM 759 O O . ARG A 1 92 ? -4.192 3.316 11.034 1.00 81.06 92 ARG A O 1
ATOM 766 N N . ASN A 1 93 ? -4.462 3.395 13.250 1.00 73.31 93 ASN A N 1
ATOM 767 C CA . ASN A 1 93 ? -3.715 2.164 13.529 1.00 73.31 93 ASN A CA 1
ATOM 768 C C . ASN A 1 93 ? -4.295 0.948 12.788 1.00 73.31 93 ASN A 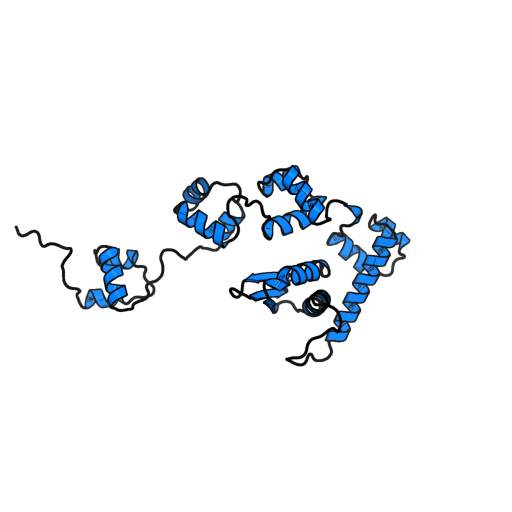C 1
ATOM 770 O O . ASN A 1 93 ? -3.547 0.211 12.151 1.00 73.31 93 ASN A O 1
ATOM 774 N N . ARG A 1 94 ? -5.622 0.758 12.802 1.00 72.38 94 ARG A N 1
ATOM 775 C CA . ARG A 1 94 ? -6.294 -0.327 12.054 1.00 72.38 94 ARG A CA 1
ATOM 776 C C . ARG A 1 94 ? -6.125 -0.208 10.537 1.00 72.38 94 ARG A C 1
ATOM 778 O O . ARG A 1 94 ? -6.100 -1.225 9.856 1.00 72.38 94 ARG A O 1
ATOM 785 N N . LEU A 1 95 ? -6.028 1.015 10.020 1.00 67.44 95 LEU A N 1
ATOM 786 C CA . LEU A 1 95 ? -5.790 1.310 8.605 1.00 67.44 95 LEU A CA 1
ATOM 787 C C . LEU A 1 95 ? -4.294 1.327 8.236 1.00 67.44 95 LEU A C 1
ATOM 789 O O . LEU A 1 95 ? -3.968 1.591 7.084 1.00 67.44 95 LEU A O 1
ATOM 793 N N . GLY A 1 96 ? -3.382 1.101 9.189 1.00 66.31 96 GLY A N 1
ATOM 794 C CA . GLY A 1 96 ? -1.938 1.260 8.971 1.00 66.31 96 GLY A CA 1
ATOM 795 C C . GLY A 1 96 ? -1.484 2.716 8.800 1.00 66.31 96 GLY A C 1
ATOM 796 O O . GLY A 1 96 ? -0.348 2.971 8.436 1.00 66.31 96 GLY A O 1
ATOM 797 N N . LEU A 1 97 ? -2.352 3.686 9.089 1.00 67.94 97 LEU A N 1
ATOM 798 C CA . LEU A 1 97 ? -2.112 5.127 8.988 1.00 67.94 97 LEU A CA 1
ATOM 799 C C . LEU A 1 97 ? -1.560 5.746 10.284 1.00 67.94 97 LEU A C 1
ATOM 801 O O . LEU A 1 97 ? -1.651 6.968 10.451 1.00 67.94 97 LEU A O 1
ATOM 805 N N . SER A 1 98 ? -1.069 4.932 11.228 1.00 61.59 98 SER A N 1
ATOM 806 C CA . SER A 1 98 ? -0.517 5.394 12.511 1.00 61.59 98 SER A CA 1
ATOM 807 C C . SER A 1 98 ? 0.589 6.431 12.306 1.00 61.59 98 SER A C 1
ATOM 809 O O . SER A 1 98 ? 1.156 6.520 11.214 1.00 61.59 98 SER A O 1
ATOM 811 N N . GLN A 1 99 ? 0.942 7.191 13.354 1.00 57.72 99 GLN A N 1
ATOM 812 C CA . GLN A 1 99 ? 2.191 7.962 13.322 1.00 57.72 99 GLN A CA 1
ATOM 813 C C . GLN A 1 99 ? 3.330 7.064 12.832 1.00 57.72 99 GLN A C 1
ATOM 815 O O . GLN A 1 99 ? 3.376 5.879 13.176 1.00 57.72 99 GLN A O 1
ATOM 820 N N . LEU A 1 100 ? 4.170 7.641 11.972 1.00 57.50 100 LEU A N 1
ATOM 821 C CA . LEU A 1 100 ? 5.146 6.961 11.127 1.00 57.50 100 LEU A CA 1
ATOM 822 C C . LEU A 1 100 ? 5.963 5.960 11.944 1.00 57.50 100 LEU A C 1
ATOM 824 O O . LEU A 1 100 ? 6.913 6.319 12.638 1.00 57.50 100 LEU A O 1
ATOM 828 N N . SER A 1 101 ? 5.567 4.687 11.883 1.00 60.38 101 SER A N 1
ATOM 829 C CA . SER A 1 101 ? 6.284 3.611 12.564 1.00 60.38 101 SER A CA 1
ATOM 830 C C . SER A 1 101 ? 7.671 3.472 11.936 1.00 60.38 101 SER A C 1
ATOM 832 O O . SER A 1 101 ? 7.848 3.844 10.779 1.00 60.38 101 SER A O 1
ATOM 834 N N . LYS A 1 102 ? 8.659 2.879 12.618 1.00 63.97 102 LYS A N 1
ATOM 835 C CA . LYS A 1 102 ? 9.955 2.555 11.976 1.00 63.97 102 LYS A CA 1
ATOM 836 C C . LYS A 1 102 ? 9.793 1.794 10.649 1.00 63.97 102 LYS A C 1
ATOM 838 O O . LYS A 1 102 ? 10.623 1.946 9.759 1.00 63.97 102 LYS A O 1
ATOM 843 N N . ASN A 1 103 ? 8.722 1.017 10.514 1.00 67.06 103 ASN A N 1
ATOM 844 C CA . ASN A 1 103 ? 8.416 0.249 9.319 1.00 67.06 103 ASN A CA 1
ATOM 845 C C . ASN A 1 103 ? 7.582 1.080 8.337 1.00 67.06 103 ASN A C 1
ATOM 847 O O . ASN A 1 103 ? 6.667 1.800 8.747 1.00 67.06 103 ASN A O 1
ATOM 851 N N . TYR A 1 104 ? 7.905 0.948 7.050 1.00 68.88 104 TYR A N 1
ATOM 852 C CA . TYR A 1 104 ? 7.091 1.475 5.959 1.00 68.88 104 TYR A CA 1
ATOM 853 C C . TYR A 1 104 ? 5.854 0.604 5.790 1.00 68.88 104 TYR A C 1
ATOM 855 O O . TYR A 1 104 ? 5.975 -0.623 5.707 1.00 68.88 104 TYR A O 1
ATOM 863 N N . ASP A 1 105 ? 4.687 1.227 5.719 1.00 60.19 105 ASP A N 1
ATOM 864 C CA . ASP A 1 105 ? 3.471 0.517 5.349 1.00 60.19 105 ASP A CA 1
ATOM 865 C C . ASP A 1 105 ? 3.355 0.307 3.829 1.00 60.19 105 ASP A C 1
ATOM 867 O O . ASP A 1 105 ? 4.166 0.765 3.022 1.00 60.19 105 ASP A O 1
ATOM 871 N N . GLU A 1 106 ? 2.322 -0.433 3.441 1.00 56.22 106 GLU A N 1
ATOM 872 C CA . GLU A 1 106 ? 2.035 -0.818 2.061 1.00 56.22 106 GLU A CA 1
ATOM 873 C C . GLU A 1 106 ? 1.842 0.378 1.116 1.00 56.22 106 GLU A C 1
ATOM 875 O O . GLU A 1 106 ? 2.338 0.353 -0.011 1.00 56.22 106 GLU A O 1
ATOM 880 N N . PHE A 1 107 ? 1.164 1.431 1.576 1.00 59.34 107 PHE A N 1
ATOM 881 C CA . PHE A 1 107 ? 0.938 2.639 0.789 1.00 59.34 107 PHE A CA 1
ATOM 882 C C . PHE A 1 107 ? 2.236 3.418 0.605 1.00 59.34 107 PHE A C 1
ATOM 884 O O . PHE A 1 107 ? 2.513 3.893 -0.493 1.00 59.34 107 PHE A O 1
ATOM 891 N N . GLU A 1 108 ? 3.041 3.540 1.660 1.00 67.50 108 GLU A N 1
ATOM 892 C CA . GLU A 1 108 ? 4.321 4.242 1.591 1.00 67.50 108 GLU A CA 1
ATOM 893 C C . GLU A 1 108 ? 5.268 3.544 0.610 1.00 67.50 108 GLU A C 1
ATOM 895 O O . GLU A 1 108 ? 5.917 4.217 -0.187 1.00 67.50 108 GLU A O 1
ATOM 900 N N . ILE A 1 109 ? 5.298 2.205 0.603 1.00 70.00 109 ILE A N 1
ATOM 901 C CA . ILE A 1 109 ? 6.078 1.419 -0.366 1.00 70.00 109 ILE A CA 1
ATOM 902 C C . ILE A 1 109 ? 5.547 1.613 -1.794 1.00 70.00 109 ILE A C 1
ATOM 904 O O . ILE A 1 109 ? 6.341 1.872 -2.700 1.00 70.00 109 ILE A O 1
ATOM 908 N N . GLU A 1 110 ? 4.229 1.510 -2.017 1.00 59.78 110 GLU A N 1
ATOM 909 C CA . GLU A 1 110 ? 3.623 1.701 -3.348 1.00 59.78 110 GLU A CA 1
ATOM 910 C C . GLU A 1 110 ? 3.895 3.113 -3.879 1.00 59.78 110 GLU A C 1
ATOM 912 O O . GLU A 1 110 ? 4.335 3.279 -5.019 1.00 59.78 110 GLU A O 1
ATOM 917 N N . TYR A 1 111 ? 3.697 4.131 -3.041 1.00 70.19 111 TYR A N 1
ATOM 918 C CA . TYR A 1 111 ? 3.966 5.516 -3.400 1.00 70.19 111 TYR A CA 1
ATOM 919 C C . TYR A 1 111 ? 5.446 5.732 -3.716 1.00 70.19 111 TYR A C 1
ATOM 921 O O . TYR A 1 111 ? 5.753 6.410 -4.699 1.00 70.19 111 TYR A O 1
ATOM 929 N N . LEU A 1 112 ? 6.356 5.129 -2.941 1.00 77.12 112 LEU A N 1
ATOM 930 C CA . LEU A 1 112 ? 7.791 5.214 -3.189 1.00 77.12 112 LEU A CA 1
ATOM 931 C C . LEU A 1 112 ? 8.147 4.640 -4.558 1.00 77.12 112 LEU A C 1
ATOM 933 O O . LEU A 1 112 ? 8.723 5.349 -5.371 1.00 77.12 112 LEU A O 1
ATOM 937 N N . ILE A 1 113 ? 7.739 3.405 -4.855 1.00 67.31 113 ILE A N 1
ATOM 938 C CA . ILE A 1 113 ? 8.050 2.730 -6.127 1.00 67.31 113 ILE A CA 1
ATOM 939 C C . ILE A 1 113 ? 7.545 3.531 -7.331 1.00 67.31 113 ILE A C 1
ATOM 941 O O . ILE A 1 113 ? 8.253 3.658 -8.328 1.00 67.31 113 ILE A O 1
ATOM 945 N N . VAL A 1 114 ? 6.328 4.074 -7.247 1.00 64.81 114 VAL A N 1
ATOM 946 C CA . VAL A 1 114 ? 5.704 4.800 -8.362 1.00 64.81 114 VAL A CA 1
ATOM 947 C C . VAL A 1 114 ? 6.343 6.170 -8.584 1.00 64.81 114 VAL A C 1
ATOM 949 O O . VAL A 1 114 ? 6.456 6.605 -9.728 1.00 64.81 114 VAL A O 1
ATOM 952 N N . ASN A 1 115 ? 6.749 6.858 -7.514 1.00 71.31 115 ASN A N 1
ATOM 953 C CA . ASN A 1 115 ? 7.138 8.265 -7.589 1.00 71.31 115 ASN A CA 1
ATOM 954 C C . ASN A 1 115 ? 8.648 8.511 -7.482 1.00 71.31 115 ASN A C 1
ATOM 956 O O . ASN A 1 115 ? 9.066 9.628 -7.773 1.00 71.31 115 ASN A O 1
ATOM 960 N N . TYR A 1 116 ? 9.474 7.521 -7.114 1.00 80.31 116 TYR A N 1
ATOM 961 C CA . TYR A 1 116 ? 10.904 7.731 -6.816 1.00 80.31 116 TYR A CA 1
ATOM 962 C C . TYR A 1 116 ? 11.710 8.381 -7.948 1.00 80.31 116 TYR A C 1
ATOM 964 O O . TYR A 1 116 ? 12.678 9.092 -7.694 1.00 80.31 116 TYR A O 1
ATOM 972 N N . HIS A 1 117 ? 11.322 8.143 -9.202 1.00 77.81 117 HIS A N 1
ATOM 973 C CA . HIS A 1 117 ? 11.986 8.722 -10.375 1.00 77.81 117 HIS A CA 1
ATOM 974 C C . HIS A 1 117 ? 11.214 9.868 -11.038 1.00 77.81 117 HIS A C 1
ATOM 976 O O . HIS A 1 117 ? 11.762 10.516 -11.929 1.00 77.81 117 HIS A O 1
ATOM 982 N N . GLU A 1 118 ? 9.977 10.110 -10.605 1.00 74.19 118 GLU A N 1
ATOM 983 C CA . GLU A 1 118 ? 9.094 11.162 -11.125 1.00 74.19 118 GLU A CA 1
ATOM 984 C C . GLU A 1 118 ? 9.097 12.408 -10.228 1.00 74.19 118 GLU A C 1
ATOM 986 O O . GLU A 1 118 ? 8.811 13.510 -10.687 1.00 74.19 118 GLU A O 1
ATOM 991 N N . LYS A 1 119 ? 9.409 12.236 -8.939 1.00 78.69 119 LYS A N 1
ATOM 992 C CA . LYS A 1 119 ? 9.443 13.286 -7.919 1.00 78.69 119 LYS A CA 1
ATOM 993 C C . LYS A 1 119 ? 10.810 13.349 -7.263 1.00 78.69 119 LYS A C 1
ATOM 995 O O . LYS A 1 119 ? 11.524 12.351 -7.177 1.00 78.69 119 LYS A O 1
ATOM 1000 N N . THR A 1 120 ? 11.163 14.518 -6.747 1.00 88.25 120 THR A N 1
ATOM 1001 C CA . THR A 1 120 ? 12.343 14.656 -5.898 1.00 88.25 120 THR A CA 1
ATOM 1002 C C . THR A 1 120 ? 12.146 13.886 -4.594 1.00 88.25 120 THR A C 1
ATOM 1004 O O . THR A 1 120 ? 11.044 13.791 -4.050 1.00 88.25 120 THR A O 1
ATOM 1007 N N . THR A 1 121 ? 13.240 13.380 -4.026 1.00 88.38 121 THR A N 1
ATOM 1008 C CA . THR A 1 121 ? 13.221 12.712 -2.718 1.00 88.38 121 THR A CA 1
ATOM 1009 C C . THR A 1 121 ? 12.619 13.601 -1.627 1.00 88.38 121 THR A C 1
ATOM 1011 O O . THR A 1 121 ? 12.002 13.086 -0.700 1.00 88.38 121 THR A O 1
ATOM 1014 N N . LYS A 1 122 ? 12.765 14.929 -1.753 1.00 88.19 122 LYS A N 1
ATOM 1015 C CA . LYS A 1 122 ? 12.164 15.920 -0.856 1.00 88.19 122 LYS A CA 1
ATOM 1016 C C . LYS A 1 122 ? 10.638 15.936 -0.963 1.00 88.19 122 LYS A C 1
ATOM 1018 O O . LYS A 1 122 ? 9.981 15.808 0.059 1.00 88.19 122 LYS A O 1
ATOM 1023 N N . GLU A 1 123 ? 10.077 16.013 -2.168 1.00 80.50 123 GLU A N 1
ATOM 1024 C CA . GLU A 1 123 ? 8.617 15.971 -2.363 1.00 80.50 123 GLU A CA 1
ATOM 1025 C C . GLU A 1 123 ? 8.010 14.654 -1.863 1.00 80.50 123 GLU A C 1
ATOM 1027 O O . GLU A 1 123 ? 6.913 14.627 -1.310 1.00 80.50 123 GLU A O 1
ATOM 1032 N N . ILE A 1 124 ? 8.725 13.542 -2.043 1.00 82.50 124 ILE A N 1
ATOM 1033 C CA . ILE A 1 124 ? 8.292 12.234 -1.541 1.00 82.50 124 ILE A CA 1
ATOM 1034 C C . ILE A 1 124 ? 8.353 12.194 -0.012 1.00 82.50 124 ILE A C 1
ATOM 1036 O O . ILE A 1 124 ? 7.422 11.703 0.623 1.00 82.50 124 ILE A O 1
ATOM 1040 N N . ALA A 1 125 ? 9.435 12.709 0.574 1.00 85.38 125 ALA A N 1
ATOM 1041 C CA . ALA A 1 125 ? 9.609 12.828 2.016 1.00 85.38 125 ALA A CA 1
ATOM 1042 C C . ALA A 1 125 ? 8.501 13.684 2.644 1.00 85.38 125 ALA A C 1
ATOM 1044 O O . ALA A 1 125 ? 7.877 13.247 3.606 1.00 85.38 125 ALA A O 1
ATOM 1045 N N . GLU A 1 126 ? 8.193 14.842 2.057 1.00 77.94 126 GLU A N 1
ATOM 1046 C CA . GLU A 1 126 ? 7.093 15.713 2.483 1.00 77.94 126 GLU A CA 1
ATOM 1047 C C . GLU A 1 126 ? 5.744 14.999 2.379 1.00 77.94 126 GLU A C 1
ATOM 1049 O O . GLU A 1 126 ? 4.988 14.983 3.345 1.00 77.94 126 GLU A O 1
ATOM 1054 N N . PHE A 1 127 ? 5.463 14.336 1.254 1.00 75.38 127 PHE A N 1
ATOM 1055 C CA . PHE A 1 127 ? 4.194 13.635 1.056 1.00 75.38 127 PHE A CA 1
ATOM 1056 C C . PHE A 1 127 ? 3.993 12.463 2.029 1.00 75.38 127 PHE A C 1
ATOM 1058 O O . PHE A 1 127 ? 2.897 12.269 2.553 1.00 75.38 127 PHE A O 1
ATOM 1065 N N . LEU A 1 128 ? 5.042 11.674 2.277 1.00 74.06 128 LEU A N 1
ATOM 1066 C CA . LEU A 1 128 ? 4.990 10.530 3.192 1.00 74.06 128 LEU A CA 1
ATOM 1067 C C . LEU A 1 128 ? 5.235 10.923 4.656 1.00 74.06 128 LEU A C 1
ATOM 1069 O O . LEU A 1 128 ? 5.078 10.091 5.541 1.00 74.06 128 LEU A O 1
ATOM 1073 N N . GLY A 1 129 ? 5.633 12.166 4.927 1.00 73.00 129 GLY A N 1
ATOM 1074 C CA . GLY A 1 129 ? 6.026 12.641 6.257 1.00 73.00 129 GLY A CA 1
ATOM 1075 C C . GLY A 1 129 ? 7.335 12.044 6.775 1.00 73.00 129 GLY A C 1
ATOM 1076 O O . GLY A 1 129 ? 7.649 12.163 7.956 1.00 73.00 129 GLY A O 1
ATOM 1077 N N . ARG A 1 130 ? 8.107 11.375 5.919 1.00 83.88 130 ARG A N 1
ATOM 1078 C CA . ARG A 1 130 ? 9.353 10.684 6.277 1.00 83.88 130 ARG A CA 1
ATOM 1079 C C . ARG A 1 130 ? 10.547 11.620 6.140 1.00 83.88 130 ARG A C 1
ATOM 1081 O O . ARG A 1 130 ? 10.514 12.584 5.387 1.00 83.88 130 ARG A O 1
ATOM 1088 N N . SER A 1 131 ? 11.655 11.301 6.808 1.00 87.25 131 SER A N 1
ATOM 1089 C CA . SER A 1 131 ? 12.916 11.985 6.516 1.00 87.25 131 SER A CA 1
ATOM 1090 C C . SER A 1 131 ? 13.441 11.586 5.131 1.00 87.25 131 SER A C 1
ATOM 1092 O O . SER A 1 131 ? 13.288 10.441 4.699 1.00 87.25 131 SER A O 1
ATOM 1094 N N . ILE A 1 132 ? 14.139 12.508 4.461 1.00 92.31 132 ILE A N 1
ATOM 1095 C CA . ILE A 1 132 ? 14.812 12.248 3.176 1.00 92.31 132 ILE A CA 1
ATOM 1096 C C . ILE A 1 132 ? 15.743 11.028 3.282 1.00 92.31 132 ILE A C 1
ATOM 1098 O O . ILE A 1 132 ? 15.738 10.165 2.406 1.00 92.31 132 ILE A O 1
ATOM 1102 N N . SER A 1 133 ? 16.487 10.917 4.387 1.00 90.06 133 SER A N 1
ATOM 1103 C CA . SER A 1 133 ? 17.383 9.785 4.651 1.00 90.06 133 SER A CA 1
ATOM 1104 C C . SER A 1 133 ? 16.640 8.451 4.755 1.00 90.06 133 SER A C 1
ATOM 1106 O O . SER A 1 133 ? 17.091 7.451 4.204 1.00 90.06 133 SER A O 1
ATOM 1108 N N . SER A 1 134 ? 15.470 8.425 5.402 1.00 89.88 134 SER A N 1
ATOM 1109 C CA . SER A 1 134 ? 14.641 7.221 5.503 1.00 89.88 134 SER A CA 1
ATOM 1110 C C . SER A 1 134 ? 14.166 6.758 4.127 1.00 89.88 134 SER A C 1
ATOM 1112 O O . SER A 1 134 ? 14.221 5.565 3.826 1.00 89.88 134 SER A O 1
ATOM 1114 N N . ILE A 1 135 ? 13.756 7.705 3.283 1.00 93.25 135 ILE A N 1
ATOM 1115 C CA . ILE A 1 135 ? 13.303 7.444 1.917 1.00 93.25 135 ILE A CA 1
ATOM 1116 C C . ILE A 1 135 ? 14.433 6.860 1.062 1.00 93.25 135 ILE A C 1
ATOM 1118 O O . ILE A 1 135 ? 14.225 5.874 0.357 1.00 93.25 135 ILE A O 1
ATOM 1122 N N . GLN A 1 136 ? 15.637 7.434 1.136 1.00 92.19 136 GLN A N 1
ATOM 1123 C CA . GLN A 1 136 ? 16.807 6.939 0.402 1.00 92.19 136 GLN A CA 1
ATOM 1124 C C . GLN A 1 136 ? 17.192 5.522 0.829 1.00 92.19 136 GLN A C 1
ATOM 1126 O O . GLN A 1 136 ? 17.368 4.660 -0.031 1.00 92.19 136 GLN A O 1
ATOM 1131 N N . SER A 1 137 ? 17.256 5.260 2.138 1.00 87.88 137 SER A N 1
ATOM 1132 C CA . SER A 1 137 ? 17.543 3.920 2.659 1.00 87.88 137 SER A CA 1
ATOM 1133 C C . SER A 1 137 ? 16.494 2.907 2.215 1.00 87.88 137 SER A C 1
ATOM 1135 O O . SER A 1 137 ? 16.848 1.813 1.777 1.00 87.88 137 SER A O 1
ATOM 1137 N N . LYS A 1 138 ? 15.204 3.273 2.259 1.00 86.25 138 LYS A N 1
ATOM 1138 C CA . LYS A 1 138 ? 14.138 2.363 1.833 1.00 86.25 138 LYS A CA 1
ATOM 1139 C C . LYS A 1 138 ? 14.171 2.103 0.330 1.00 86.25 138 LYS A C 1
ATOM 1141 O O . LYS A 1 138 ? 13.991 0.971 -0.098 1.00 86.25 138 LYS A O 1
ATOM 1146 N N . ALA A 1 139 ? 14.448 3.120 -0.476 1.00 83.94 139 ALA A N 1
ATOM 1147 C CA . ALA A 1 139 ? 14.606 2.963 -1.917 1.00 83.94 139 ALA A CA 1
ATOM 1148 C C . ALA A 1 139 ? 15.806 2.081 -2.287 1.00 83.94 139 ALA A C 1
ATOM 1150 O O . ALA A 1 139 ? 15.719 1.302 -3.234 1.00 83.94 139 ALA A O 1
ATOM 1151 N N . TYR A 1 140 ? 16.906 2.175 -1.533 1.00 81.94 140 TYR A N 1
ATOM 1152 C CA . TYR A 1 140 ? 18.059 1.288 -1.686 1.00 81.94 140 TYR A CA 1
ATOM 1153 C C . TYR A 1 140 ? 17.696 -0.164 -1.357 1.00 81.94 140 TYR A C 1
ATOM 1155 O O . TYR A 1 140 ? 17.963 -1.048 -2.165 1.00 81.94 140 TYR A O 1
ATOM 1163 N N . GLU A 1 141 ? 17.021 -0.399 -0.228 1.00 74.00 141 GLU A N 1
ATOM 1164 C CA . GLU A 1 141 ? 16.514 -1.725 0.164 1.00 74.00 141 GLU A CA 1
ATOM 1165 C C . GLU A 1 141 ? 15.577 -2.321 -0.902 1.00 74.00 141 GLU A C 1
ATOM 1167 O O . GLU A 1 141 ? 15.631 -3.513 -1.189 1.00 74.00 141 GLU A O 1
ATOM 1172 N N . LEU A 1 142 ? 14.744 -1.480 -1.524 1.00 70.12 142 LEU A N 1
ATOM 1173 C CA . LEU A 1 142 ? 13.824 -1.872 -2.595 1.00 70.12 142 LEU A CA 1
ATOM 1174 C C . LEU A 1 142 ? 14.487 -1.969 -3.982 1.00 70.12 142 LEU A C 1
ATOM 1176 O O . LEU A 1 142 ? 13.821 -2.373 -4.934 1.00 70.12 142 LEU A O 1
ATOM 1180 N N . GLY A 1 143 ? 15.762 -1.593 -4.123 1.00 70.81 143 GLY A N 1
ATOM 1181 C CA . GLY A 1 143 ? 16.486 -1.629 -5.397 1.00 70.81 143 GLY A CA 1
ATOM 1182 C C . GLY A 1 143 ? 15.991 -0.628 -6.448 1.00 70.81 143 GLY A C 1
ATOM 1183 O O . GLY A 1 143 ? 16.235 -0.819 -7.633 1.00 70.81 143 GLY A O 1
ATOM 1184 N N . ILE A 1 144 ? 15.300 0.443 -6.047 1.00 71.12 144 ILE A N 1
ATOM 1185 C CA . ILE A 1 144 ? 14.713 1.441 -6.967 1.00 71.12 144 ILE A CA 1
ATOM 1186 C C . ILE A 1 144 ? 15.559 2.715 -7.088 1.00 71.12 144 ILE A C 1
ATOM 1188 O O . ILE A 1 144 ? 15.090 3.743 -7.558 1.00 71.12 144 ILE A O 1
ATOM 1192 N N . THR A 1 145 ? 16.817 2.693 -6.646 1.00 75.75 145 THR A N 1
ATOM 1193 C CA . THR A 1 145 ? 17.696 3.874 -6.694 1.00 75.75 145 THR A CA 1
ATOM 1194 C C . THR A 1 145 ? 18.208 4.178 -8.100 1.00 75.75 145 THR A C 1
ATOM 1196 O O . THR A 1 145 ? 18.458 5.338 -8.433 1.00 75.75 145 THR A O 1
ATOM 1199 N N . LYS A 1 146 ? 18.343 3.162 -8.960 1.00 69.75 146 LYS A N 1
ATOM 1200 C CA . LYS A 1 146 ? 18.889 3.304 -10.314 1.00 69.75 146 LYS A CA 1
ATOM 1201 C C . LYS A 1 146 ? 17.783 3.505 -11.349 1.00 69.75 146 LYS A C 1
ATOM 1203 O O . LYS A 1 146 ? 17.072 2.573 -11.712 1.00 69.75 146 LYS A O 1
ATOM 1208 N N . LYS A 1 147 ? 17.735 4.704 -11.940 1.00 57.25 147 LYS A N 1
ATOM 1209 C CA . LYS A 1 147 ? 16.780 5.069 -13.007 1.00 57.25 147 LYS A CA 1
ATOM 1210 C C . LYS A 1 147 ? 16.854 4.163 -14.247 1.00 57.25 147 LYS A C 1
ATOM 1212 O O . LYS A 1 147 ? 15.864 4.001 -14.959 1.00 57.25 147 LYS A O 1
ATOM 1217 N N . SER A 1 148 ? 18.011 3.554 -14.520 1.00 53.16 148 SER A N 1
ATOM 1218 C CA . SER A 1 148 ? 18.164 2.621 -15.639 1.00 53.16 148 SER A CA 1
ATOM 1219 C C . SER A 1 148 ? 17.313 1.360 -15.458 1.00 53.16 148 SER A C 1
ATOM 1221 O O . SER A 1 148 ? 16.793 0.859 -16.452 1.00 53.16 148 SER A O 1
ATOM 1223 N N . GLU A 1 149 ? 17.115 0.873 -14.232 1.00 55.12 149 GLU A N 1
ATOM 1224 C CA . GLU A 1 149 ? 16.448 -0.404 -13.926 1.00 55.12 149 GLU A CA 1
ATOM 1225 C C . GLU A 1 149 ? 14.908 -0.305 -13.912 1.00 55.12 149 GLU A C 1
ATOM 1227 O O . GLU A 1 149 ? 14.219 -1.319 -14.036 1.00 55.12 149 GLU A O 1
ATOM 1232 N N . TYR A 1 150 ? 14.354 0.909 -13.858 1.00 62.78 150 TYR A N 1
ATOM 1233 C CA . TYR A 1 150 ? 12.911 1.157 -13.836 1.00 62.78 150 TYR A CA 1
ATOM 1234 C C . TYR A 1 150 ? 12.289 1.186 -15.244 1.00 62.78 150 TYR A C 1
ATOM 1236 O O . TYR A 1 150 ? 12.818 1.842 -16.137 1.00 62.78 150 TYR A O 1
ATOM 1244 N N . TRP A 1 151 ? 11.156 0.498 -15.440 1.00 67.81 151 TRP A N 1
ATOM 1245 C CA . TRP A 1 151 ? 10.356 0.519 -16.675 1.00 67.81 151 TRP A CA 1
ATOM 1246 C C . TRP A 1 151 ? 8.987 1.149 -16.403 1.00 67.81 151 TRP A C 1
ATOM 1248 O O . TRP A 1 151 ? 8.132 0.520 -15.775 1.00 67.81 151 TRP A O 1
ATOM 1258 N N . SER A 1 152 ? 8.755 2.365 -16.890 1.00 68.81 152 SER A N 1
ATOM 1259 C CA . SER A 1 152 ? 7.485 3.072 -16.724 1.00 68.81 152 SER A CA 1
ATOM 1260 C C . SER A 1 152 ? 6.357 2.417 -17.531 1.00 68.81 152 SER A C 1
ATOM 1262 O O . SER A 1 152 ? 6.581 1.715 -18.523 1.00 68.81 152 SER A O 1
ATOM 1264 N N . LYS A 1 153 ? 5.099 2.685 -17.152 1.00 65.88 153 LYS A N 1
ATOM 1265 C CA . LYS A 1 153 ? 3.922 2.215 -17.913 1.00 65.88 153 LYS A CA 1
ATOM 1266 C C . LYS A 1 153 ? 3.965 2.673 -19.374 1.00 65.88 153 LYS A C 1
ATOM 1268 O O . LYS A 1 153 ? 3.573 1.922 -20.267 1.00 65.88 153 LYS A O 1
ATOM 1273 N N . GLN A 1 154 ? 4.451 3.890 -19.616 1.00 69.81 154 GLN A N 1
ATOM 1274 C CA . GLN A 1 154 ? 4.604 4.442 -20.959 1.00 69.81 154 GLN A CA 1
ATOM 1275 C C . GLN A 1 154 ? 5.713 3.722 -21.733 1.00 69.81 154 GLN A C 1
ATOM 1277 O O . GLN A 1 154 ? 5.482 3.325 -22.872 1.00 69.81 154 GLN A O 1
ATOM 1282 N N . GLU A 1 155 ? 6.866 3.463 -21.110 1.00 79.25 155 GLU A N 1
ATOM 1283 C CA . GLU A 1 155 ? 7.973 2.712 -21.723 1.00 79.25 155 GLU A CA 1
ATOM 1284 C C . GLU A 1 155 ? 7.555 1.278 -22.077 1.00 79.25 155 GLU A C 1
ATOM 1286 O O . GLU A 1 155 ? 7.863 0.786 -23.162 1.00 79.25 155 GLU A O 1
ATOM 1291 N N . ILE A 1 156 ? 6.788 0.613 -21.207 1.00 79.88 156 ILE A N 1
ATOM 1292 C CA . ILE A 1 156 ? 6.244 -0.729 -21.468 1.00 79.88 156 ILE A CA 1
ATOM 1293 C C . ILE A 1 156 ? 5.243 -0.698 -22.625 1.00 79.88 156 ILE A C 1
ATOM 1295 O O . ILE A 1 156 ? 5.285 -1.571 -23.495 1.00 79.88 156 ILE A O 1
ATOM 1299 N N . LYS A 1 157 ? 4.352 0.300 -22.659 1.00 80.12 157 LYS A N 1
ATOM 1300 C CA . LYS A 1 157 ? 3.393 0.481 -23.757 1.00 80.12 157 LYS A CA 1
ATOM 1301 C C . LYS A 1 157 ? 4.125 0.701 -25.081 1.00 80.12 157 LYS A C 1
ATOM 1303 O O . LYS A 1 157 ? 3.845 0.000 -26.049 1.00 80.12 157 LYS A O 1
ATOM 1308 N N . LEU A 1 158 ? 5.108 1.600 -25.100 1.00 85.38 158 LEU A N 1
ATOM 1309 C CA . LEU A 1 158 ? 5.943 1.878 -26.268 1.00 85.38 158 LEU A CA 1
ATOM 1310 C C . LEU A 1 158 ? 6.707 0.635 -26.736 1.00 85.38 158 LEU A C 1
ATOM 1312 O O . LEU A 1 158 ? 6.720 0.358 -27.938 1.00 85.38 158 LEU A O 1
ATOM 1316 N N . LEU A 1 159 ? 7.284 -0.141 -25.812 1.00 85.69 159 LEU A N 1
ATOM 1317 C CA . LEU A 1 159 ? 7.971 -1.396 -26.123 1.00 85.69 159 LEU A CA 1
ATOM 1318 C C . LEU A 1 159 ? 7.025 -2.423 -26.762 1.00 85.69 159 LEU A C 1
ATOM 1320 O O . LEU A 1 159 ? 7.404 -3.053 -27.746 1.00 85.69 159 LEU A O 1
ATOM 1324 N N . LYS A 1 160 ? 5.798 -2.578 -26.244 1.00 84.38 160 LYS A N 1
ATOM 1325 C CA . LYS A 1 160 ? 4.788 -3.503 -26.795 1.00 84.38 160 LYS A CA 1
ATOM 1326 C C . LYS A 1 160 ? 4.339 -3.090 -28.196 1.00 84.38 160 LYS A C 1
ATOM 1328 O O . LYS A 1 160 ? 4.346 -3.919 -29.101 1.00 84.38 160 LYS A O 1
ATOM 1333 N N . THR A 1 161 ? 4.019 -1.812 -28.406 1.00 89.12 161 THR A N 1
ATOM 1334 C CA . THR A 1 161 ? 3.605 -1.299 -29.725 1.00 89.12 161 THR A CA 1
ATOM 1335 C C . THR A 1 161 ? 4.714 -1.444 -30.770 1.00 89.12 161 THR A C 1
ATOM 1337 O O . THR A 1 161 ? 4.443 -1.683 -31.942 1.00 89.12 161 THR A O 1
ATOM 1340 N N . ASN A 1 162 ? 5.977 -1.340 -30.349 1.00 90.19 162 ASN A N 1
ATOM 1341 C CA . ASN A 1 162 ? 7.140 -1.397 -31.232 1.00 90.19 162 ASN A CA 1
ATOM 1342 C C . ASN A 1 162 ? 7.905 -2.728 -31.142 1.00 90.19 162 ASN A C 1
ATOM 1344 O O . ASN A 1 162 ? 9.064 -2.790 -31.546 1.00 90.19 162 ASN A O 1
ATOM 1348 N N . ILE A 1 163 ? 7.290 -3.805 -30.642 1.00 87.00 163 ILE A N 1
ATOM 1349 C CA . ILE A 1 163 ? 7.993 -5.057 -30.305 1.00 87.00 163 ILE A CA 1
ATOM 1350 C C . ILE A 1 163 ? 8.752 -5.680 -31.493 1.00 87.00 163 ILE A C 1
ATOM 1352 O O . ILE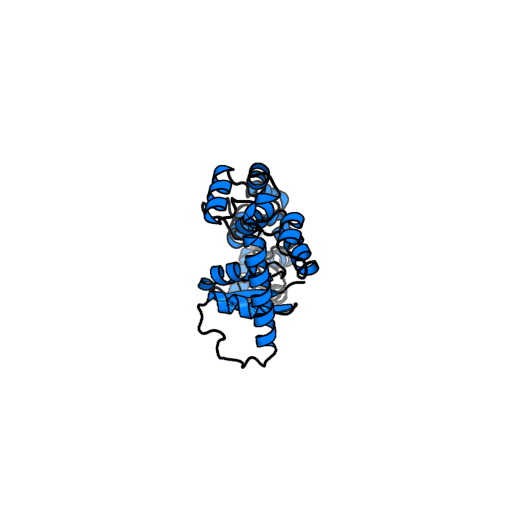 A 1 163 ? 9.777 -6.337 -31.299 1.00 87.00 163 ILE A O 1
ATOM 1356 N N . LYS A 1 164 ? 8.277 -5.432 -32.722 1.00 89.44 164 LYS A N 1
ATOM 1357 C CA . LYS A 1 164 ? 8.870 -5.910 -33.982 1.00 89.44 164 LYS A CA 1
ATOM 1358 C C . LYS A 1 164 ? 10.118 -5.130 -34.420 1.00 89.44 164 LYS A C 1
ATOM 1360 O O . LYS A 1 164 ? 10.847 -5.614 -35.277 1.00 89.44 164 LYS A O 1
ATOM 1365 N N . LYS A 1 165 ? 10.372 -3.940 -33.861 1.00 90.81 165 LYS A N 1
ATOM 1366 C CA . LYS A 1 165 ? 11.571 -3.149 -34.180 1.00 90.81 165 LYS A CA 1
ATOM 1367 C C . LYS A 1 165 ? 12.835 -3.829 -33.645 1.00 90.81 165 LYS A C 1
ATOM 1369 O O . LYS A 1 165 ? 12.781 -4.600 -32.676 1.00 90.81 165 LYS A O 1
ATOM 1374 N N . SER A 1 166 ? 13.968 -3.503 -34.271 1.00 93.69 166 SER A N 1
ATOM 1375 C CA . SER A 1 166 ? 15.284 -3.968 -33.830 1.00 93.69 166 SER A CA 1
ATOM 1376 C C . SER A 1 166 ? 15.570 -3.499 -32.399 1.00 93.69 166 SER A C 1
ATOM 1378 O O . SER A 1 166 ? 15.026 -2.488 -31.932 1.00 93.69 166 SER A O 1
ATOM 1380 N N . ASN A 1 167 ? 16.411 -4.241 -31.680 1.00 90.56 167 ASN A N 1
ATOM 1381 C CA . ASN A 1 167 ? 16.736 -3.897 -30.297 1.00 90.56 167 ASN A CA 1
ATOM 1382 C C . ASN A 1 167 ? 17.507 -2.572 -30.226 1.00 90.56 167 ASN A C 1
ATOM 1384 O O . ASN A 1 167 ? 17.321 -1.814 -29.280 1.00 90.56 167 ASN A O 1
ATOM 1388 N N . GLU A 1 168 ? 18.285 -2.248 -31.257 1.00 91.31 168 GLU A N 1
ATOM 1389 C CA . GLU A 1 168 ? 19.025 -0.996 -31.427 1.00 91.31 168 GLU A CA 1
ATOM 1390 C C . GLU A 1 168 ? 18.074 0.187 -31.613 1.00 91.31 168 GLU A C 1
ATOM 1392 O O . GLU A 1 168 ? 18.234 1.222 -30.964 1.00 91.31 168 GLU A O 1
ATOM 1397 N N . SER A 1 169 ? 17.039 0.040 -32.447 1.00 89.06 169 SER A N 1
ATOM 1398 C CA . SER A 1 169 ? 16.010 1.074 -32.604 1.00 89.06 169 SER A CA 1
ATOM 1399 C C . SER A 1 169 ? 15.215 1.290 -31.313 1.00 89.06 169 SER A C 1
ATOM 1401 O O . SER A 1 169 ? 14.919 2.427 -30.956 1.00 89.06 169 SER A O 1
ATOM 1403 N N . LEU A 1 170 ? 14.882 0.212 -30.597 1.00 89.94 170 LEU A N 1
ATOM 1404 C CA . LEU A 1 170 ? 14.164 0.275 -29.319 1.00 89.94 170 LEU A CA 1
ATOM 1405 C C . LEU A 1 170 ? 15.017 0.870 -28.197 1.00 89.94 170 LEU A C 1
ATOM 1407 O O . LEU A 1 170 ? 14.505 1.642 -27.393 1.00 89.94 170 LEU A O 1
ATOM 1411 N N . SER A 1 171 ? 16.308 0.543 -28.166 1.00 88.62 171 SER A N 1
ATOM 1412 C CA . SER A 1 171 ? 17.280 1.090 -27.218 1.00 88.62 171 SER A CA 1
ATOM 1413 C C . SER A 1 171 ? 17.366 2.610 -27.343 1.00 88.62 171 SER A C 1
ATOM 1415 O O . SER A 1 171 ? 17.239 3.306 -26.338 1.00 88.62 171 SER A O 1
ATOM 1417 N N . LYS A 1 172 ? 17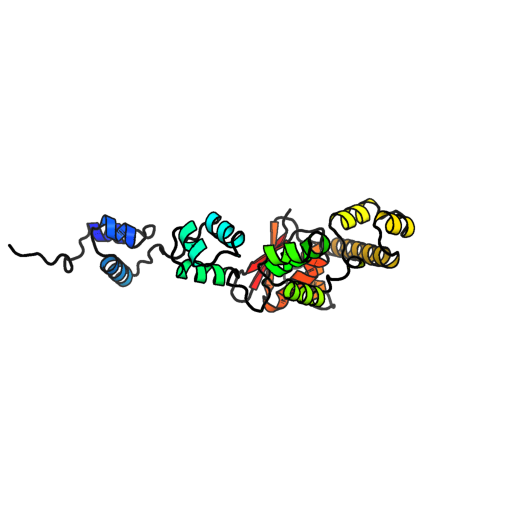.463 3.126 -28.577 1.00 89.19 172 LYS A N 1
ATOM 1418 C CA . LYS A 1 172 ? 17.445 4.571 -28.857 1.00 89.19 172 LYS A CA 1
ATOM 1419 C C . LYS A 1 172 ? 16.102 5.218 -28.510 1.00 89.19 172 LYS A C 1
ATOM 1421 O O . LYS A 1 172 ? 16.084 6.282 -27.908 1.00 89.19 172 LYS A O 1
ATOM 1426 N N . LEU A 1 173 ? 14.987 4.569 -28.857 1.00 87.44 173 LEU A N 1
ATOM 1427 C CA . LEU A 1 173 ? 13.638 5.091 -28.606 1.00 87.44 173 LEU A CA 1
ATOM 1428 C C . LEU A 1 173 ? 13.309 5.209 -27.110 1.00 87.44 173 LEU A C 1
ATOM 1430 O O . LEU A 1 173 ? 12.640 6.151 -26.703 1.00 87.44 173 LEU A O 1
ATOM 1434 N N . LEU A 1 174 ? 13.739 4.234 -26.310 1.00 83.31 174 LEU A N 1
ATOM 1435 C CA . LEU A 1 174 ? 13.401 4.125 -24.887 1.00 83.31 174 LEU A CA 1
ATOM 1436 C C . LEU A 1 174 ? 14.520 4.630 -23.971 1.00 83.31 174 LEU A C 1
ATOM 1438 O O . LEU A 1 174 ? 14.353 4.626 -22.757 1.00 83.31 174 LEU A O 1
ATOM 1442 N N . ASN A 1 175 ? 15.661 5.029 -24.538 1.00 84.44 175 ASN A N 1
ATOM 1443 C CA . ASN A 1 175 ? 16.871 5.386 -23.801 1.00 84.44 175 ASN A CA 1
ATOM 1444 C C . ASN A 1 175 ? 17.269 4.312 -22.761 1.00 84.44 175 ASN A C 1
ATOM 1446 O O . ASN A 1 175 ? 17.553 4.601 -21.597 1.00 84.44 175 ASN A O 1
ATOM 1450 N N . LYS A 1 176 ? 17.240 3.041 -23.185 1.00 82.31 176 LYS A N 1
ATOM 1451 C CA . LYS A 1 176 ? 17.601 1.860 -22.378 1.00 82.31 176 LYS A CA 1
ATOM 1452 C C . LYS A 1 176 ? 18.735 1.096 -23.042 1.00 82.31 176 LYS A C 1
ATOM 1454 O O . LYS A 1 176 ? 18.871 1.130 -24.264 1.00 82.31 176 LYS A O 1
ATOM 1459 N N . SER A 1 177 ? 19.523 0.356 -22.268 1.00 81.50 177 SER A N 1
ATOM 1460 C CA . SER A 1 177 ? 20.581 -0.480 -22.841 1.00 81.50 177 SER A CA 1
ATOM 1461 C C . SER A 1 177 ? 20.000 -1.632 -23.666 1.00 81.50 177 SER A C 1
ATOM 1463 O O . SER A 1 177 ? 18.899 -2.119 -23.397 1.00 81.50 177 SER A O 1
ATOM 1465 N N . LEU A 1 178 ? 20.758 -2.110 -24.657 1.00 82.38 178 LEU A N 1
ATOM 1466 C CA . LEU A 1 178 ? 20.369 -3.260 -25.484 1.00 82.38 178 LEU A CA 1
ATOM 1467 C C . LEU A 1 178 ? 19.975 -4.473 -24.633 1.00 82.38 178 LEU A C 1
ATOM 1469 O O . LEU A 1 178 ? 18.933 -5.081 -24.868 1.00 82.38 178 LEU A O 1
ATOM 1473 N N . ASN A 1 179 ? 20.753 -4.765 -23.589 1.00 71.81 179 ASN A N 1
ATOM 1474 C CA . ASN A 1 179 ? 20.471 -5.862 -22.667 1.00 71.81 179 ASN A CA 1
ATOM 1475 C C . ASN A 1 179 ? 19.123 -5.686 -21.961 1.00 71.81 179 ASN A C 1
ATOM 1477 O O . ASN A 1 179 ? 18.354 -6.637 -21.859 1.00 71.81 179 ASN A O 1
ATOM 1481 N N . GLN A 1 180 ? 18.782 -4.472 -21.526 1.00 72.00 180 GLN A N 1
ATOM 1482 C CA . GLN A 1 180 ? 17.490 -4.202 -20.889 1.00 72.00 180 GLN A CA 1
ATOM 1483 C C . GLN A 1 180 ? 16.320 -4.427 -21.845 1.00 72.00 180 GLN A C 1
ATOM 1485 O O . GLN A 1 180 ? 15.315 -5.018 -21.444 1.00 72.00 180 GLN A O 1
ATOM 1490 N N . ILE A 1 181 ? 16.457 -4.006 -23.107 1.00 85.00 181 ILE A N 1
ATOM 1491 C CA . ILE A 1 181 ? 15.462 -4.281 -24.151 1.00 85.00 181 ILE A CA 1
ATOM 1492 C C . ILE A 1 181 ? 15.300 -5.793 -24.336 1.00 85.00 181 ILE A C 1
ATOM 1494 O O . ILE A 1 181 ? 14.178 -6.297 -24.295 1.00 85.00 181 ILE A O 1
ATOM 1498 N N . VAL A 1 182 ? 16.406 -6.526 -24.498 1.00 78.56 182 VAL A N 1
ATOM 1499 C CA . VAL A 1 182 ? 16.409 -7.984 -24.701 1.00 78.56 182 VAL A CA 1
ATOM 1500 C C . VAL A 1 182 ? 15.726 -8.701 -23.538 1.00 78.56 182 VAL A C 1
ATOM 1502 O O . VAL A 1 182 ? 14.786 -9.468 -23.760 1.00 78.56 182 VAL A O 1
ATOM 1505 N N . TYR A 1 183 ? 16.130 -8.405 -22.300 1.00 72.94 183 TYR A N 1
ATOM 1506 C CA . TYR A 1 183 ? 15.546 -9.016 -21.108 1.00 72.94 183 TYR A CA 1
ATOM 1507 C C . TYR A 1 183 ? 14.056 -8.705 -20.980 1.00 72.94 183 TYR A C 1
ATOM 1509 O O . TYR A 1 183 ? 13.257 -9.609 -20.729 1.00 72.94 183 TYR A O 1
ATOM 1517 N N . LYS A 1 184 ? 13.646 -7.451 -21.209 1.00 79.38 184 LYS A N 1
ATOM 1518 C CA . LYS A 1 184 ? 12.233 -7.071 -21.108 1.00 79.38 184 LYS A CA 1
ATOM 1519 C C . LYS A 1 184 ? 11.388 -7.714 -22.214 1.00 79.38 184 LYS A C 1
ATOM 1521 O O . LYS A 1 184 ? 10.285 -8.172 -21.923 1.00 79.38 184 LYS A O 1
ATOM 1526 N N . LYS A 1 185 ? 11.893 -7.829 -23.450 1.00 84.06 185 LYS A N 1
ATOM 1527 C CA . LYS A 1 185 ? 11.207 -8.537 -24.553 1.00 84.06 185 LYS A CA 1
ATOM 1528 C C . LYS A 1 185 ? 11.043 -10.028 -24.254 1.00 84.06 185 LYS A C 1
ATOM 1530 O O . LYS A 1 185 ? 9.942 -10.554 -24.405 1.00 84.06 185 LYS A O 1
ATOM 1535 N N . ALA A 1 186 ? 12.102 -10.693 -23.789 1.00 71.56 186 ALA A N 1
ATOM 1536 C CA . ALA A 1 186 ? 12.053 -12.104 -23.400 1.00 71.56 186 ALA A CA 1
ATOM 1537 C C . ALA A 1 186 ? 11.043 -12.344 -22.268 1.00 71.56 186 ALA A C 1
ATOM 1539 O O . ALA A 1 186 ? 10.252 -13.286 -22.320 1.00 71.56 186 ALA A O 1
ATOM 1540 N N . HIS A 1 187 ? 11.014 -11.442 -21.288 1.00 67.75 187 HIS A N 1
ATOM 1541 C CA . HIS A 1 187 ? 10.057 -11.478 -20.192 1.00 67.75 187 HIS A CA 1
ATOM 1542 C C . HIS A 1 187 ? 8.604 -11.338 -20.674 1.00 67.75 187 HIS A C 1
ATOM 1544 O O . HIS A 1 187 ? 7.758 -12.159 -20.324 1.00 67.75 187 HIS A O 1
ATOM 1550 N N . LEU A 1 188 ? 8.313 -10.347 -21.526 1.00 72.56 188 LEU A N 1
ATOM 1551 C CA . LEU A 1 188 ? 6.976 -10.154 -22.102 1.00 72.56 188 LEU A CA 1
ATOM 1552 C C . LEU A 1 188 ? 6.511 -11.375 -22.913 1.00 72.56 188 LEU A C 1
ATOM 1554 O O . LEU A 1 188 ? 5.364 -11.792 -22.779 1.00 72.56 188 LEU A O 1
ATOM 1558 N N . LYS A 1 189 ? 7.412 -11.991 -23.687 1.00 75.38 189 LYS A N 1
ATOM 1559 C CA . LYS A 1 189 ? 7.133 -13.226 -24.436 1.00 75.38 189 LYS A CA 1
ATOM 1560 C C . LYS A 1 189 ? 6.869 -14.419 -23.511 1.00 75.38 189 LYS A C 1
ATOM 1562 O O . LYS A 1 189 ? 5.993 -15.231 -23.788 1.00 75.38 189 LYS A O 1
ATOM 1567 N N . SER A 1 190 ? 7.601 -14.526 -22.398 1.00 63.00 190 SER A N 1
ATOM 1568 C CA . SER A 1 190 ? 7.357 -15.574 -21.401 1.00 63.00 190 SER A CA 1
ATOM 1569 C C . SER A 1 190 ? 5.981 -15.439 -20.753 1.00 63.00 190 SER A C 1
ATOM 1571 O O . SER A 1 190 ? 5.347 -16.465 -20.518 1.00 63.00 190 SER A O 1
ATOM 1573 N N . ILE A 1 191 ? 5.522 -14.213 -20.480 1.00 61.69 191 ILE A N 1
ATOM 1574 C CA . ILE A 1 191 ? 4.167 -13.961 -19.973 1.00 61.69 191 ILE A CA 1
ATOM 1575 C C . ILE A 1 191 ? 3.129 -14.373 -21.019 1.00 61.69 191 ILE A C 1
ATOM 1577 O O . ILE A 1 191 ? 2.216 -15.123 -20.692 1.00 61.69 191 ILE A O 1
ATOM 1581 N N . GLU A 1 192 ? 3.287 -13.958 -22.279 1.00 66.12 192 GLU A N 1
ATOM 1582 C CA . GLU A 1 192 ? 2.350 -14.311 -23.358 1.00 66.12 192 GLU A CA 1
ATOM 1583 C C . GLU A 1 192 ? 2.213 -15.835 -23.530 1.00 66.12 192 GLU A C 1
ATOM 1585 O O . GLU A 1 192 ? 1.103 -16.356 -23.611 1.00 66.12 192 GLU A O 1
ATOM 1590 N N . ASN A 1 193 ? 3.332 -16.566 -23.501 1.00 59.72 193 ASN A N 1
ATOM 1591 C CA . ASN A 1 193 ? 3.327 -18.028 -23.577 1.00 59.72 193 ASN A CA 1
ATOM 1592 C C . ASN A 1 193 ? 2.645 -18.682 -22.368 1.00 59.72 193 ASN A C 1
ATOM 1594 O O . ASN A 1 193 ? 1.912 -19.648 -22.546 1.00 59.72 193 ASN A O 1
ATOM 1598 N N . ARG A 1 194 ? 2.851 -18.158 -21.152 1.00 52.56 194 ARG A N 1
ATOM 1599 C CA . ARG A 1 194 ? 2.134 -18.627 -19.951 1.00 52.56 194 ARG A CA 1
ATOM 1600 C C . ARG A 1 194 ? 0.631 -18.389 -20.081 1.00 52.56 194 ARG A C 1
ATOM 1602 O O . ARG A 1 194 ? -0.137 -19.283 -19.772 1.00 52.56 194 ARG A O 1
ATOM 1609 N N . THR A 1 195 ? 0.231 -17.235 -20.615 1.00 54.44 195 THR A N 1
ATOM 1610 C CA . THR A 1 195 ? -1.186 -16.881 -20.814 1.00 54.44 195 THR A CA 1
ATOM 1611 C C . THR A 1 195 ? -1.883 -17.880 -21.752 1.00 54.44 195 THR A C 1
ATOM 1613 O O . THR A 1 195 ? -2.973 -18.336 -21.439 1.00 54.44 195 THR A O 1
ATOM 1616 N N . LYS A 1 196 ? -1.218 -18.298 -22.843 1.00 57.44 196 LYS A N 1
ATOM 1617 C CA . LYS A 1 196 ? -1.734 -19.306 -23.796 1.00 57.44 196 LYS A CA 1
ATOM 1618 C C . LYS A 1 196 ? -1.853 -20.719 -23.216 1.00 57.44 196 LYS A C 1
ATOM 1620 O O . LYS A 1 196 ? -2.739 -21.457 -23.616 1.00 57.44 196 LYS A O 1
ATOM 1625 N N . ILE A 1 197 ? -0.969 -21.101 -22.291 1.00 49.94 197 ILE A N 1
ATOM 1626 C CA . ILE A 1 197 ? -1.009 -22.418 -21.623 1.00 49.94 197 ILE A CA 1
ATOM 1627 C C . ILE A 1 197 ? -2.237 -22.544 -20.703 1.00 49.94 197 ILE A C 1
ATOM 1629 O O . ILE A 1 197 ? -2.669 -23.645 -20.392 1.00 49.94 197 ILE A O 1
ATOM 1633 N N . ILE A 1 198 ? -2.804 -21.423 -20.26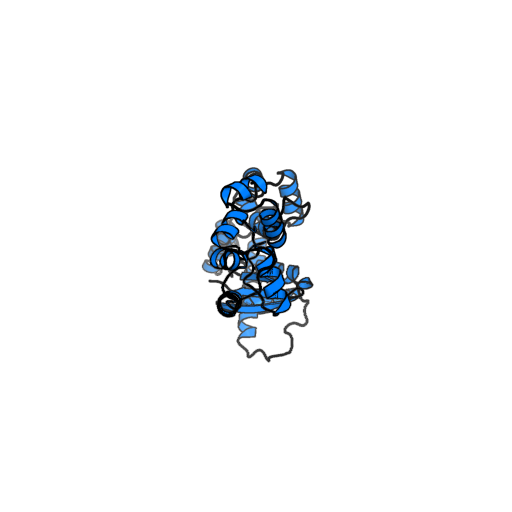2 1.00 44.28 198 ILE A N 1
ATOM 1634 C CA . ILE A 1 198 ? -3.857 -21.390 -19.245 1.00 44.28 198 ILE A CA 1
ATOM 1635 C C . ILE A 1 198 ? -5.278 -21.329 -19.857 1.00 44.28 198 ILE A C 1
ATOM 1637 O O . ILE A 1 198 ? -6.255 -21.542 -19.143 1.00 44.28 198 ILE A O 1
ATOM 1641 N N . ASP A 1 199 ? -5.412 -21.133 -21.177 1.00 44.62 199 ASP A N 1
ATOM 1642 C CA . ASP A 1 199 ? -6.692 -21.298 -21.898 1.00 44.62 199 ASP A CA 1
ATOM 1643 C C . ASP A 1 199 ? -7.174 -22.772 -21.928 1.00 44.62 199 ASP A C 1
ATOM 1645 O O . ASP A 1 199 ? -8.323 -23.057 -22.273 1.00 44.62 199 ASP A O 1
ATOM 1649 N N . GLU A 1 200 ? -6.331 -23.727 -21.519 1.00 43.06 200 GLU A N 1
ATOM 1650 C CA . GLU A 1 200 ? -6.713 -25.122 -21.282 1.00 43.06 200 GLU A CA 1
ATOM 1651 C C . GLU A 1 200 ? -7.257 -25.303 -19.848 1.00 43.06 200 GLU A C 1
ATOM 1653 O O . GLU A 1 200 ? -6.641 -24.886 -18.868 1.00 43.06 200 GLU A O 1
ATOM 1658 N N . LYS A 1 201 ? -8.451 -25.913 -19.728 1.00 43.16 201 LYS A N 1
ATOM 1659 C CA . LYS A 1 201 ? -9.255 -26.038 -18.492 1.00 43.16 201 LYS A CA 1
ATOM 1660 C C . LYS A 1 201 ? -8.422 -26.338 -17.234 1.00 43.16 201 LYS A C 1
ATOM 1662 O O . LYS A 1 201 ? -7.872 -27.425 -17.079 1.00 43.16 201 LYS A O 1
ATOM 1667 N N . ILE A 1 202 ? -8.458 -25.405 -16.283 1.00 44.47 202 ILE A N 1
ATOM 1668 C CA . ILE A 1 202 ? -7.900 -25.562 -14.936 1.00 44.47 202 ILE A CA 1
ATOM 1669 C C . ILE A 1 202 ? -8.838 -26.451 -14.109 1.00 44.47 202 ILE A C 1
ATOM 1671 O O . ILE A 1 202 ? -9.974 -26.063 -13.824 1.00 44.47 202 ILE A O 1
ATOM 1675 N N . ASP A 1 203 ? -8.370 -27.633 -13.711 1.00 40.38 203 ASP A N 1
ATOM 1676 C CA . ASP A 1 203 ? -9.121 -28.495 -12.801 1.00 40.38 203 ASP A CA 1
ATOM 1677 C C . ASP A 1 203 ? -9.085 -27.942 -11.367 1.00 40.38 203 ASP A C 1
ATOM 1679 O O . ASP A 1 203 ? -8.084 -27.375 -10.916 1.00 40.38 203 ASP A O 1
ATOM 1683 N N . LYS A 1 204 ? -10.197 -28.084 -10.641 1.00 38.91 204 LYS A N 1
ATOM 1684 C CA . LYS A 1 204 ? -10.525 -27.286 -9.444 1.00 38.91 204 LYS A CA 1
ATOM 1685 C C . LYS A 1 204 ? -9.601 -27.480 -8.235 1.00 38.91 204 LYS A C 1
ATOM 1687 O O . LYS A 1 204 ? -9.850 -26.825 -7.229 1.00 38.91 204 LYS A O 1
ATOM 1692 N N . ASN A 1 205 ? -8.586 -28.351 -8.271 1.00 38.56 205 ASN A N 1
ATOM 1693 C CA . ASN A 1 205 ? -7.838 -28.683 -7.053 1.00 38.56 205 ASN A CA 1
ATOM 1694 C C . ASN A 1 205 ? -6.409 -29.248 -7.202 1.00 38.56 205 ASN A C 1
ATOM 1696 O O . ASN A 1 205 ? -5.961 -29.954 -6.301 1.00 38.56 205 ASN A O 1
ATOM 1700 N N . VAL A 1 206 ? -5.640 -28.942 -8.257 1.00 44.22 206 VAL A N 1
ATOM 1701 C CA . VAL A 1 206 ? -4.216 -29.363 -8.320 1.00 44.22 206 VAL A CA 1
ATOM 1702 C C . VAL A 1 206 ? -3.326 -28.264 -8.936 1.00 44.22 206 VAL A C 1
ATOM 1704 O O . VAL A 1 206 ? -3.741 -27.606 -9.888 1.00 44.22 206 VAL A O 1
ATOM 1707 N N . PRO A 1 207 ? -2.126 -27.990 -8.371 1.00 40.19 207 PRO A N 1
ATOM 1708 C CA . PRO A 1 207 ? -1.424 -26.722 -8.546 1.00 40.19 207 PRO A CA 1
ATOM 1709 C C . PRO A 1 207 ? -0.616 -26.668 -9.842 1.00 40.19 207 PRO A C 1
ATOM 1711 O O . PRO A 1 207 ? 0.162 -27.575 -10.136 1.00 40.19 207 PRO A O 1
ATOM 1714 N N . PHE A 1 208 ? -0.678 -25.543 -10.555 1.00 47.06 208 PHE A N 1
ATOM 1715 C CA . PHE A 1 208 ? 0.297 -25.285 -11.611 1.00 47.06 208 PHE A CA 1
ATOM 1716 C C . PHE A 1 208 ? 1.692 -24.974 -11.037 1.00 47.06 208 PHE A C 1
ATOM 1718 O O . PHE A 1 208 ? 1.839 -24.336 -9.992 1.00 47.06 208 PHE A O 1
ATOM 1725 N N . SER A 1 209 ? 2.709 -25.427 -11.782 1.00 47.59 209 SER A N 1
ATOM 1726 C CA . SER A 1 209 ? 4.164 -25.244 -11.641 1.00 47.59 209 SER A CA 1
ATOM 1727 C C . SER A 1 209 ? 4.920 -26.159 -10.647 1.00 47.59 209 SER A C 1
ATOM 1729 O O . SER A 1 209 ? 4.742 -26.094 -9.425 1.00 47.59 209 SER A O 1
ATOM 1731 N N . THR A 1 210 ? 5.879 -26.926 -11.202 1.00 42.78 210 THR A N 1
ATOM 1732 C CA . THR A 1 210 ? 7.025 -27.585 -10.526 1.00 42.78 210 THR A CA 1
ATOM 1733 C C . THR A 1 210 ? 8.087 -26.592 -10.032 1.00 42.78 210 THR A C 1
ATOM 1735 O O . THR A 1 210 ? 9.009 -26.967 -9.312 1.00 42.78 210 THR A O 1
ATOM 1738 N N . LYS A 1 211 ? 7.973 -25.309 -10.395 1.00 55.97 211 LYS A N 1
ATOM 1739 C CA . LYS A 1 211 ? 8.820 -24.207 -9.916 1.00 55.97 211 LYS A CA 1
ATOM 1740 C C . LYS A 1 211 ? 8.186 -23.486 -8.720 1.00 55.97 211 LYS A C 1
ATOM 1742 O O . LYS A 1 211 ? 6.971 -23.518 -8.526 1.00 55.97 211 LYS A O 1
ATOM 1747 N N . GLY A 1 212 ? 9.041 -22.814 -7.942 1.00 57.50 212 GLY A N 1
ATOM 1748 C CA . GLY A 1 212 ? 8.723 -22.197 -6.648 1.00 57.50 212 GLY A CA 1
ATOM 1749 C C . GLY A 1 212 ? 7.537 -21.222 -6.635 1.00 57.50 212 GLY A C 1
ATOM 1750 O O . GLY A 1 212 ? 7.133 -20.679 -7.664 1.00 57.50 212 GLY A O 1
ATOM 1751 N N . LYS A 1 213 ? 7.008 -20.978 -5.427 1.00 64.12 213 LYS A N 1
ATOM 1752 C CA . LYS A 1 213 ? 5.731 -20.291 -5.145 1.00 64.12 213 LYS A CA 1
ATOM 1753 C C . LYS A 1 213 ? 5.520 -18.952 -5.873 1.00 64.12 213 LYS A C 1
ATOM 1755 O O . LYS A 1 213 ? 4.402 -18.666 -6.280 1.00 64.12 213 LYS A O 1
ATOM 1760 N N . LEU A 1 214 ? 6.575 -18.165 -6.102 1.00 59.75 214 LEU A N 1
ATOM 1761 C CA . LEU A 1 214 ? 6.504 -16.913 -6.870 1.00 59.75 214 LEU A CA 1
ATOM 1762 C C . LEU A 1 214 ? 5.956 -17.115 -8.291 1.00 59.75 214 LEU A C 1
ATOM 1764 O O . LEU A 1 214 ? 5.095 -16.360 -8.736 1.00 59.75 214 LEU A O 1
ATOM 1768 N N . ASN A 1 215 ? 6.438 -18.140 -9.002 1.00 62.38 215 ASN A N 1
ATOM 1769 C CA . ASN A 1 215 ? 6.014 -18.394 -10.379 1.00 62.38 215 ASN A CA 1
ATOM 1770 C C . ASN A 1 215 ? 4.532 -18.764 -10.447 1.00 62.38 215 ASN A C 1
ATOM 1772 O O . ASN A 1 215 ? 3.858 -18.296 -11.356 1.00 62.38 215 ASN A O 1
ATOM 1776 N N . ARG A 1 216 ? 4.017 -19.486 -9.440 1.00 72.12 216 ARG A N 1
ATOM 1777 C CA . ARG A 1 216 ? 2.587 -19.810 -9.334 1.00 72.12 216 ARG A CA 1
ATOM 1778 C C . ARG A 1 216 ? 1.725 -18.554 -9.296 1.00 72.12 216 ARG A C 1
ATOM 1780 O O . ARG A 1 216 ? 0.739 -18.464 -10.015 1.00 72.12 216 ARG A O 1
ATOM 1787 N N . TYR A 1 217 ? 2.116 -17.565 -8.495 1.00 76.25 217 TYR A N 1
ATOM 1788 C CA . TYR A 1 217 ? 1.371 -16.311 -8.409 1.00 76.25 217 TYR A CA 1
ATOM 1789 C C . TYR A 1 217 ? 1.458 -15.479 -9.688 1.00 76.25 217 TYR A C 1
ATOM 1791 O O . TYR A 1 217 ? 0.465 -14.864 -10.066 1.00 76.25 217 TYR A O 1
ATOM 1799 N N . ILE A 1 218 ? 2.601 -15.484 -10.380 1.00 73.81 218 ILE A N 1
ATOM 1800 C CA . ILE A 1 218 ? 2.718 -14.840 -11.697 1.00 73.81 218 ILE A CA 1
ATOM 1801 C C . ILE A 1 218 ? 1.748 -15.492 -12.685 1.00 73.81 218 ILE A C 1
ATOM 1803 O O . ILE A 1 218 ? 1.026 -14.776 -13.372 1.00 73.81 218 ILE A O 1
ATOM 1807 N N . ASP A 1 219 ? 1.693 -16.824 -12.716 1.00 73.00 219 ASP A N 1
ATOM 1808 C CA . ASP A 1 219 ? 0.826 -17.573 -13.629 1.00 73.00 219 ASP A CA 1
ATOM 1809 C C . ASP A 1 219 ? -0.650 -17.250 -13.369 1.00 73.00 219 ASP A C 1
ATOM 1811 O O . ASP A 1 219 ? -1.343 -16.781 -14.271 1.00 73.00 219 ASP A O 1
ATOM 1815 N N . VAL A 1 220 ? -1.103 -17.374 -12.117 1.00 78.50 220 VAL A N 1
ATOM 1816 C CA . VAL A 1 220 ? -2.498 -17.094 -11.734 1.00 78.50 220 VAL A CA 1
ATOM 1817 C C . VAL A 1 220 ? -2.885 -15.640 -12.029 1.00 78.50 220 VAL A C 1
ATOM 1819 O O . VAL A 1 220 ? -3.950 -15.374 -12.585 1.00 78.50 220 VAL A O 1
ATOM 1822 N N . LEU A 1 221 ? -2.027 -14.671 -11.702 1.00 79.19 221 LEU A N 1
ATOM 1823 C CA . LEU A 1 221 ? -2.320 -13.259 -11.964 1.00 79.19 221 LEU A CA 1
ATOM 1824 C C . LEU A 1 221 ? -2.285 -12.919 -13.459 1.00 79.19 221 LEU A C 1
ATOM 1826 O O . LEU A 1 221 ? -3.010 -12.024 -13.902 1.00 79.19 221 LEU A O 1
ATOM 1830 N N . SER A 1 222 ? -1.478 -13.629 -14.252 1.00 79.38 222 SER A N 1
ATOM 1831 C CA . SER A 1 222 ? -1.354 -13.383 -15.691 1.00 79.38 222 SER A CA 1
ATOM 1832 C C . SER A 1 222 ? -2.640 -13.670 -16.459 1.00 79.38 222 SER A C 1
ATOM 1834 O O . SER A 1 222 ? -2.839 -13.065 -17.508 1.00 79.38 222 SER A O 1
ATOM 1836 N N . VAL A 1 223 ? -3.556 -14.472 -15.913 1.00 77.75 223 VAL A N 1
ATOM 1837 C CA . VAL A 1 223 ? -4.847 -14.798 -16.545 1.00 77.75 223 VAL A CA 1
ATOM 1838 C C . VAL A 1 223 ? -6.066 -14.257 -15.827 1.00 77.75 223 VAL A C 1
ATOM 1840 O O . VAL A 1 223 ? -7.168 -14.346 -16.349 1.00 77.75 223 VAL A O 1
ATOM 1843 N N . LEU A 1 224 ? -5.886 -13.660 -14.650 1.00 79.12 224 LEU A N 1
ATOM 1844 C CA . LEU A 1 224 ? -7.003 -13.114 -13.895 1.00 79.12 224 LEU A CA 1
ATOM 1845 C C . LEU A 1 224 ? -7.697 -12.007 -14.712 1.00 79.12 224 LEU A C 1
ATOM 1847 O O . LEU A 1 224 ? -7.099 -10.957 -14.990 1.00 79.12 224 LEU A O 1
ATOM 1851 N N . GLU A 1 225 ? -8.938 -12.271 -15.124 1.00 80.56 225 GLU A N 1
ATOM 1852 C CA . GLU A 1 225 ? -9.793 -11.333 -15.857 1.00 80.56 225 GLU A CA 1
ATOM 1853 C C . GLU A 1 225 ? -10.304 -10.223 -14.941 1.00 80.56 225 GLU A C 1
ATOM 1855 O O . GLU A 1 225 ? -10.327 -10.366 -13.717 1.00 80.56 225 GLU A O 1
ATOM 1860 N N . VAL A 1 226 ? -10.701 -9.091 -15.523 1.00 77.56 226 VAL A N 1
ATOM 1861 C CA . VAL A 1 226 ? -11.241 -7.963 -14.755 1.00 77.56 226 VAL A CA 1
ATOM 1862 C C . VAL A 1 226 ? -12.464 -8.417 -13.960 1.00 77.56 226 VAL A C 1
ATOM 1864 O O . VAL A 1 226 ? -13.369 -9.040 -14.499 1.00 77.56 226 VAL A O 1
ATOM 1867 N N . GLY A 1 227 ? -12.492 -8.087 -12.667 1.00 70.44 227 GLY A N 1
ATOM 1868 C CA . GLY A 1 227 ? -13.564 -8.492 -11.756 1.00 70.44 227 GLY A CA 1
ATOM 1869 C C . GLY A 1 227 ? -13.340 -9.855 -11.099 1.00 70.44 227 GLY A C 1
ATOM 1870 O O . GLY A 1 227 ? -13.925 -10.118 -10.049 1.00 70.44 227 GLY A O 1
ATOM 1871 N N . HIS A 1 228 ? -12.440 -10.693 -11.624 1.00 82.69 228 HIS A N 1
ATOM 1872 C CA . HIS A 1 228 ? -12.067 -11.942 -10.964 1.00 82.69 228 HIS A CA 1
ATOM 1873 C C . HIS A 1 228 ? -11.150 -11.692 -9.764 1.00 82.69 228 HIS A C 1
ATOM 1875 O O . HIS A 1 228 ? -10.366 -10.735 -9.712 1.00 82.69 228 HIS A O 1
ATOM 1881 N N . SER A 1 229 ? -11.260 -12.581 -8.774 1.00 85.00 229 SER A N 1
ATOM 1882 C CA . SER A 1 229 ? -10.498 -12.516 -7.531 1.00 85.00 229 SER A CA 1
ATOM 1883 C C . SER A 1 229 ? -10.193 -13.900 -6.972 1.00 85.00 229 SER A C 1
ATOM 1885 O O . SER A 1 229 ? -10.941 -14.845 -7.217 1.00 85.00 229 SER A O 1
ATOM 1887 N N . PHE A 1 230 ? -9.124 -14.011 -6.186 1.00 85.50 230 PHE A N 1
ATOM 1888 C CA . PHE A 1 230 ? -8.818 -15.220 -5.422 1.00 85.50 230 PHE A CA 1
ATOM 1889 C C . PHE A 1 230 ? -8.167 -14.880 -4.078 1.00 85.50 230 PHE A C 1
ATOM 1891 O O . PHE A 1 230 ? -7.643 -13.778 -3.884 1.00 85.50 230 PHE A O 1
ATOM 1898 N N . GLU A 1 231 ? -8.221 -15.828 -3.145 1.00 83.06 231 GLU A N 1
ATOM 1899 C CA . GLU A 1 231 ? -7.597 -15.717 -1.826 1.00 83.06 231 GLU A CA 1
ATOM 1900 C C . GLU A 1 231 ? -6.229 -16.395 -1.770 1.00 83.06 231 GLU A C 1
ATOM 1902 O O . GLU A 1 231 ? -5.994 -17.417 -2.410 1.00 83.06 231 GLU A O 1
ATOM 1907 N N . PHE A 1 232 ? -5.333 -15.832 -0.967 1.00 78.31 232 PHE A N 1
ATOM 1908 C CA . PHE A 1 232 ? -3.994 -16.346 -0.713 1.00 78.31 232 PHE A CA 1
ATOM 1909 C C . PHE A 1 232 ? -3.571 -16.082 0.738 1.00 78.31 232 PHE A C 1
ATOM 1911 O O . PHE A 1 232 ? -4.162 -15.258 1.440 1.00 78.31 232 PHE A O 1
ATOM 1918 N N . LEU A 1 233 ? -2.540 -16.783 1.210 1.00 73.25 233 LEU A N 1
ATOM 1919 C CA . LEU A 1 233 ? -2.057 -16.661 2.588 1.00 73.25 233 LEU A CA 1
ATOM 1920 C C . LEU A 1 233 ? -1.318 -15.337 2.823 1.00 73.25 233 LEU A C 1
ATOM 1922 O O . LEU A 1 233 ? -0.489 -14.918 2.016 1.00 73.25 233 LEU A O 1
ATOM 1926 N N . ASN A 1 234 ? -1.524 -14.726 3.992 1.00 66.38 234 ASN A N 1
ATOM 1927 C CA . ASN A 1 234 ? -0.833 -13.493 4.395 1.00 66.38 234 ASN A CA 1
ATOM 1928 C C . ASN A 1 234 ? 0.694 -13.630 4.370 1.00 66.38 234 ASN A C 1
ATOM 1930 O O . ASN A 1 234 ? 1.396 -12.699 3.978 1.00 66.38 234 ASN A O 1
ATOM 1934 N N . THR A 1 235 ? 1.208 -14.802 4.743 1.00 60.88 235 THR A N 1
ATOM 1935 C CA . THR A 1 235 ? 2.643 -15.119 4.723 1.00 60.88 235 THR A CA 1
ATOM 1936 C C . THR A 1 235 ? 3.235 -15.093 3.312 1.00 60.88 235 THR A C 1
ATOM 1938 O O . THR A 1 235 ? 4.431 -14.860 3.146 1.00 60.88 235 THR A O 1
ATOM 1941 N N . GLU A 1 236 ? 2.407 -15.266 2.281 1.00 69.62 236 GLU A N 1
ATOM 1942 C CA . GLU A 1 236 ? 2.809 -15.320 0.873 1.00 69.62 236 GLU A CA 1
ATOM 1943 C C . GLU A 1 236 ? 2.596 -13.985 0.141 1.00 69.62 236 GLU A C 1
ATOM 1945 O O . GLU A 1 236 ? 2.880 -13.870 -1.050 1.00 69.62 236 GLU A O 1
ATOM 1950 N N . TYR A 1 237 ? 2.169 -12.939 0.855 1.00 66.50 237 TYR A N 1
ATOM 1951 C CA . TYR A 1 237 ? 1.885 -11.620 0.288 1.00 66.50 237 TYR A CA 1
ATOM 1952 C C . TYR A 1 237 ? 3.061 -11.006 -0.480 1.00 66.50 237 TYR A C 1
ATOM 1954 O O . TYR A 1 237 ? 2.872 -10.464 -1.567 1.00 66.50 237 TYR A O 1
ATOM 1962 N N . HIS A 1 238 ? 4.283 -11.154 0.032 1.00 52.91 238 HIS A N 1
ATOM 1963 C CA . HIS A 1 238 ? 5.493 -10.683 -0.644 1.00 52.91 238 HIS A CA 1
ATOM 1964 C C . HIS A 1 238 ? 5.669 -11.311 -2.040 1.00 52.91 238 HIS A C 1
ATOM 1966 O O . HIS A 1 238 ? 6.054 -10.614 -2.977 1.00 52.91 238 HIS A O 1
ATOM 1972 N N . LEU A 1 239 ? 5.304 -12.589 -2.211 1.00 58.47 239 LEU A N 1
ATOM 1973 C CA . LEU A 1 239 ? 5.350 -13.286 -3.499 1.00 58.47 239 LEU A CA 1
ATOM 1974 C C . LEU A 1 239 ? 4.282 -12.758 -4.456 1.00 58.47 239 LEU A C 1
ATOM 1976 O O . LEU A 1 239 ? 4.554 -12.597 -5.640 1.00 58.47 239 LEU A O 1
ATOM 1980 N N . VAL A 1 240 ? 3.085 -12.446 -3.951 1.00 67.75 240 VAL A N 1
ATOM 1981 C CA . VAL A 1 240 ? 1.993 -11.857 -4.744 1.00 67.75 240 VAL A CA 1
ATOM 1982 C C . VAL A 1 240 ? 2.347 -10.445 -5.210 1.00 67.75 240 VAL A C 1
ATOM 1984 O O . VAL A 1 240 ? 2.083 -10.091 -6.357 1.00 67.75 240 VAL A O 1
ATOM 1987 N N . ILE A 1 241 ? 2.987 -9.635 -4.363 1.00 63.25 241 ILE A N 1
ATOM 1988 C CA . ILE A 1 241 ? 3.471 -8.303 -4.752 1.00 63.25 241 ILE A CA 1
ATOM 1989 C C . ILE A 1 241 ? 4.589 -8.396 -5.780 1.00 63.25 241 ILE A C 1
ATOM 1991 O O . ILE A 1 241 ? 4.543 -7.714 -6.805 1.00 63.25 241 ILE A O 1
ATOM 1995 N N . GLN A 1 242 ? 5.556 -9.278 -5.551 1.00 54.62 242 GLN A N 1
ATOM 1996 C CA . GLN A 1 242 ? 6.610 -9.525 -6.521 1.00 54.62 242 GLN A CA 1
ATOM 1997 C C . GLN A 1 242 ? 6.016 -10.008 -7.857 1.00 54.62 242 GLN A C 1
ATOM 1999 O O . GLN A 1 242 ? 6.405 -9.507 -8.908 1.00 54.62 242 GLN A O 1
ATOM 2004 N N . ALA A 1 243 ? 5.003 -10.880 -7.825 1.00 69.88 243 ALA A N 1
ATOM 2005 C CA . ALA A 1 243 ? 4.264 -11.326 -9.003 1.00 69.88 243 ALA A CA 1
ATOM 2006 C C . ALA A 1 243 ? 3.529 -10.183 -9.731 1.00 69.88 243 ALA A C 1
ATOM 2008 O O . ALA A 1 243 ? 3.617 -10.086 -10.956 1.00 69.88 243 ALA A O 1
ATOM 2009 N N . LYS A 1 244 ? 2.870 -9.269 -9.002 1.00 75.81 244 LYS A N 1
ATOM 2010 C CA . LYS A 1 244 ? 2.236 -8.061 -9.571 1.00 75.81 244 LYS A CA 1
ATOM 2011 C C . LYS A 1 244 ? 3.236 -7.179 -10.315 1.00 75.81 244 LYS A C 1
ATOM 2013 O O . LYS A 1 244 ? 2.910 -6.674 -11.385 1.00 75.81 244 LYS A O 1
ATOM 2018 N N . ASN A 1 245 ? 4.444 -7.005 -9.778 1.00 61.62 245 ASN A N 1
ATOM 2019 C CA . ASN A 1 245 ? 5.473 -6.171 -10.408 1.00 61.62 245 ASN A CA 1
ATOM 2020 C C . ASN A 1 245 ? 5.900 -6.715 -11.780 1.00 61.62 245 ASN A C 1
ATOM 2022 O O . ASN A 1 245 ? 6.224 -5.938 -12.681 1.00 61.62 245 ASN A O 1
ATOM 2026 N N . TYR A 1 246 ? 5.844 -8.036 -11.975 1.00 59.84 246 TYR A N 1
ATOM 2027 C CA . TYR A 1 246 ? 6.081 -8.646 -13.284 1.00 59.84 246 TYR A CA 1
ATOM 2028 C C . TYR A 1 246 ? 4.951 -8.368 -14.287 1.00 59.84 246 TYR A C 1
ATOM 2030 O O . TYR A 1 246 ? 5.213 -8.309 -15.488 1.00 59.84 246 TYR A O 1
ATOM 2038 N N . LEU A 1 247 ? 3.732 -8.118 -13.808 1.00 69.44 247 LEU A N 1
ATOM 2039 C CA . LEU A 1 247 ? 2.526 -7.853 -14.600 1.00 69.44 247 LEU A CA 1
ATOM 2040 C C . LEU A 1 247 ? 2.120 -6.376 -14.521 1.00 69.44 247 LEU A C 1
ATOM 2042 O O . LEU A 1 247 ? 0.954 -6.040 -14.347 1.00 69.44 247 LEU A O 1
ATOM 2046 N N . SER A 1 248 ? 3.095 -5.475 -14.630 1.00 63.88 248 SER A N 1
ATOM 2047 C CA . SER A 1 248 ? 2.931 -4.014 -14.509 1.00 63.88 248 SER A CA 1
ATOM 2048 C C . SER A 1 248 ? 1.875 -3.376 -15.435 1.00 63.88 248 SER A C 1
ATOM 2050 O O . SER A 1 248 ? 1.418 -2.261 -15.182 1.00 63.88 248 SER A O 1
ATOM 2052 N N . GLU A 1 249 ? 1.474 -4.060 -16.509 1.00 66.12 249 GLU A N 1
ATOM 2053 C CA . GLU A 1 249 ? 0.363 -3.666 -17.387 1.00 66.12 249 GLU A CA 1
ATOM 2054 C C . GLU A 1 249 ? -1.027 -3.962 -16.808 1.00 66.12 249 GLU A C 1
ATOM 2056 O O . GLU A 1 249 ? -2.025 -3.474 -17.334 1.00 66.12 249 GLU A O 1
ATOM 2061 N N . LYS A 1 250 ? -1.097 -4.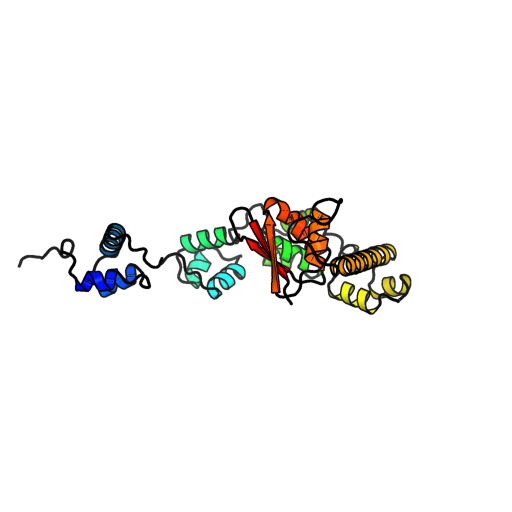778 -15.757 1.00 73.94 250 LYS A N 1
ATOM 2062 C CA . LYS A 1 250 ? -2.315 -5.199 -15.084 1.00 73.94 250 LYS A CA 1
ATOM 2063 C C . LYS A 1 250 ? -2.396 -4.524 -13.707 1.00 73.94 250 LYS A C 1
ATOM 2065 O O . LYS A 1 250 ? -1.513 -4.643 -12.865 1.00 73.94 250 LYS A O 1
ATOM 2070 N N . ILE A 1 251 ? -3.483 -3.800 -13.464 1.00 73.69 251 ILE A N 1
ATOM 2071 C CA . ILE A 1 251 ? -3.870 -3.255 -12.164 1.00 73.69 251 ILE A CA 1
ATOM 2072 C C . ILE A 1 251 ? -4.500 -4.353 -11.293 1.00 73.69 251 ILE A C 1
ATOM 2074 O O . ILE A 1 251 ? -5.498 -4.982 -11.657 1.00 73.69 251 ILE A O 1
ATOM 2078 N N . PHE A 1 252 ? -3.924 -4.557 -10.112 1.00 77.88 252 PHE A N 1
ATOM 2079 C CA . PHE A 1 252 ? -4.458 -5.453 -9.090 1.00 77.88 252 PHE A CA 1
ATOM 2080 C C . PHE A 1 252 ? -4.523 -4.740 -7.746 1.00 77.88 252 PHE A C 1
ATOM 2082 O O . PHE A 1 252 ? -3.590 -4.019 -7.371 1.00 77.88 252 PHE A O 1
ATOM 2089 N N . ARG A 1 253 ? -5.579 -5.005 -6.982 1.00 74.94 253 ARG A N 1
ATOM 2090 C CA . ARG A 1 253 ? -5.700 -4.576 -5.583 1.00 74.94 253 ARG A CA 1
ATOM 2091 C C . ARG A 1 253 ? -5.794 -5.787 -4.677 1.00 74.94 253 ARG A C 1
ATOM 2093 O O . ARG A 1 253 ? -6.244 -6.846 -5.103 1.00 74.94 253 ARG A O 1
ATOM 2100 N N . THR A 1 254 ? -5.330 -5.620 -3.443 1.00 79.06 254 THR A N 1
ATOM 2101 C CA . THR A 1 254 ? -5.462 -6.642 -2.406 1.00 79.06 254 THR A CA 1
ATOM 2102 C C . THR A 1 254 ? -6.113 -6.047 -1.169 1.00 79.06 254 THR A C 1
ATOM 2104 O O . THR A 1 254 ? -5.923 -4.863 -0.900 1.00 79.06 254 THR A O 1
ATOM 2107 N N . LYS A 1 255 ? -6.854 -6.855 -0.412 1.00 76.25 255 LYS A N 1
ATOM 2108 C CA . LYS A 1 255 ? -7.285 -6.538 0.959 1.00 76.25 255 LYS A CA 1
ATOM 2109 C C . LYS A 1 255 ? -7.136 -7.774 1.841 1.00 76.25 255 LYS A C 1
ATOM 2111 O O . LYS A 1 255 ? -7.241 -8.890 1.327 1.00 76.25 255 LYS A O 1
ATOM 2116 N N . PRO A 1 256 ? -6.928 -7.604 3.153 1.00 79.44 256 PRO A N 1
ATOM 2117 C CA . PRO A 1 256 ? -7.167 -8.672 4.117 1.00 79.44 256 PRO A CA 1
ATOM 2118 C C . PRO A 1 256 ? -8.609 -9.180 3.998 1.00 79.44 256 PRO A C 1
ATOM 2120 O O . PRO A 1 256 ? -9.541 -8.380 4.049 1.00 79.44 256 PRO A O 1
ATOM 2123 N N . GLU A 1 257 ? -8.781 -10.490 3.819 1.00 68.50 257 GLU A N 1
ATOM 2124 C CA . GLU A 1 257 ? -10.102 -11.140 3.812 1.00 68.50 257 GLU A CA 1
ATOM 2125 C C . GLU A 1 257 ? -10.377 -11.768 5.182 1.00 68.50 257 GLU A C 1
ATOM 2127 O O . GLU A 1 257 ? -11.457 -11.620 5.747 1.00 68.50 257 GLU A O 1
ATOM 2132 N N . THR A 1 258 ? -9.353 -12.389 5.773 1.00 82.75 258 THR A N 1
ATOM 2133 C CA . THR A 1 258 ? -9.387 -12.932 7.134 1.00 82.75 258 THR A CA 1
ATOM 2134 C C . THR A 1 258 ? -8.110 -12.565 7.901 1.00 82.75 258 THR A C 1
ATOM 2136 O O . THR A 1 258 ? -7.224 -11.870 7.397 1.00 82.75 258 THR A O 1
ATOM 2139 N N . LYS A 1 259 ? -7.971 -13.055 9.143 1.00 75.56 259 LYS A N 1
ATOM 2140 C CA . LYS A 1 259 ? -6.731 -12.900 9.928 1.00 75.56 259 LYS A CA 1
ATOM 2141 C C . LYS A 1 259 ? -5.520 -13.584 9.276 1.00 75.56 259 LYS A C 1
ATOM 2143 O O . LYS A 1 259 ? -4.389 -13.173 9.525 1.00 75.56 259 LYS A O 1
ATOM 2148 N N . THR A 1 260 ? -5.738 -14.613 8.457 1.00 66.19 260 THR A N 1
ATOM 2149 C CA . THR A 1 260 ? -4.678 -15.440 7.856 1.00 66.19 260 THR A CA 1
ATOM 2150 C C . THR A 1 260 ? -4.622 -15.341 6.332 1.00 66.19 260 THR A C 1
ATOM 2152 O O . THR A 1 260 ? -3.597 -15.705 5.752 1.00 66.19 260 THR A O 1
ATOM 2155 N N . THR A 1 261 ? -5.668 -14.813 5.686 1.00 69.88 261 THR A N 1
ATOM 2156 C CA . THR A 1 261 ? -5.783 -14.721 4.224 1.00 69.88 261 THR A CA 1
ATOM 2157 C C . THR A 1 261 ? -6.037 -13.299 3.726 1.00 69.88 261 THR A C 1
ATOM 2159 O O . THR A 1 261 ? -6.646 -12.455 4.392 1.00 69.88 261 THR A O 1
ATOM 2162 N N . ARG A 1 262 ? -5.584 -13.048 2.501 1.00 86.44 262 ARG A N 1
ATOM 2163 C CA . ARG A 1 262 ? -5.827 -11.844 1.707 1.00 86.44 262 ARG A CA 1
ATOM 2164 C C . ARG A 1 262 ? -6.494 -12.234 0.405 1.00 86.44 262 ARG A C 1
ATOM 2166 O O . ARG A 1 262 ? -6.197 -13.281 -0.156 1.00 86.44 262 ARG A O 1
ATOM 2173 N N . ARG A 1 263 ? -7.340 -11.352 -0.108 1.00 84.06 263 ARG A N 1
ATOM 2174 C CA . ARG A 1 263 ? -7.925 -11.475 -1.440 1.00 84.06 263 ARG A CA 1
ATOM 2175 C C . ARG A 1 263 ? -7.232 -10.509 -2.387 1.00 84.06 263 ARG A C 1
ATOM 2177 O O . ARG A 1 263 ? -6.954 -9.373 -2.006 1.00 84.06 263 ARG A O 1
ATOM 2184 N N . ILE A 1 264 ? -6.948 -10.953 -3.606 1.00 83.25 264 ILE A N 1
ATOM 2185 C CA . ILE A 1 264 ? -6.472 -10.123 -4.721 1.00 83.25 264 ILE A CA 1
ATOM 2186 C C . ILE A 1 264 ? -7.513 -10.142 -5.832 1.00 83.25 264 ILE A C 1
ATOM 2188 O O . ILE A 1 264 ? -8.083 -11.190 -6.121 1.00 83.25 264 ILE A O 1
ATOM 2192 N N . TRP A 1 265 ? -7.771 -8.991 -6.447 1.00 85.06 265 TRP A N 1
ATOM 2193 C CA . TRP A 1 265 ? -8.668 -8.871 -7.594 1.00 85.06 265 TRP A CA 1
ATOM 2194 C C . TRP A 1 265 ? -8.061 -8.003 -8.685 1.00 85.06 265 TRP A C 1
ATOM 2196 O O . TRP A 1 265 ? -7.281 -7.076 -8.426 1.00 85.06 265 TRP A O 1
ATOM 2206 N N . ARG A 1 266 ? -8.428 -8.325 -9.923 1.00 79.38 266 ARG A N 1
ATOM 2207 C CA . ARG A 1 266 ? -8.029 -7.594 -11.122 1.00 79.38 266 ARG A CA 1
ATOM 2208 C C . ARG A 1 266 ? -8.981 -6.421 -11.349 1.00 79.38 266 ARG A C 1
ATOM 2210 O O . ARG A 1 266 ? -10.196 -6.597 -11.393 1.00 79.38 266 ARG A O 1
ATOM 2217 N N . LEU A 1 267 ? -8.412 -5.235 -11.533 1.00 66.94 267 LEU A N 1
ATOM 2218 C CA . LEU A 1 267 ? -9.135 -4.022 -11.918 1.00 66.94 267 LEU A CA 1
ATOM 2219 C C . LEU A 1 267 ? -8.899 -3.678 -13.394 1.00 66.94 267 LEU A C 1
ATOM 2221 O O . LEU A 1 267 ? -7.900 -4.123 -13.970 1.00 66.94 267 LEU A O 1
ATOM 2225 N N . ASN A 1 268 ? -9.806 -2.877 -13.965 1.00 65.44 268 ASN A N 1
ATOM 2226 C CA . ASN A 1 268 ? -9.628 -2.227 -15.272 1.00 65.44 268 ASN A CA 1
ATOM 2227 C C . ASN A 1 268 ? -8.313 -1.448 -15.329 1.00 65.44 268 ASN A C 1
ATOM 2229 O O . ASN A 1 268 ? -8.052 -0.686 -14.372 1.00 65.44 268 ASN A O 1
#

Secondary structure (DSSP, 8-state):
-----TTSPPPPHHHHHHHT-TTS-HHHHHHHHT--HHHHHHHHHHTT--PPPTT----HHHHHHHHH-TTS-HHHHHHHHT--HHHHHHHHHHTT-SS--SS--HHHHHHHHHHTTTS-HHHHHHHHT--HHHHHHHHHHTT---TTT---HHHHHHHHHTTTS-HHHHHHHHT--HHHHHHHHHHHHHHHHHHHHTTS---TT----SS-HHHHHHHHHHH--TT-EEEEEGGGHHHHHHHHHHTTTSEEEEEE-SSSEEEEEEE-

Sequence (268 aa):
MKRTNQFTNPWQEKELKILNNVDLTNNEVAEQLNRSYQAVKIKRLELGIKAKSEIDYWTDQEIVFLSKNRLLSNKEISEKIGRTEQSVSLKRNRLGLSQLSKNYDEFEIEYLIVNYHEKTTKEIAEFLGRSISSIQSKAYELGITKKSEYWSKQEIKLLKTNIKKSNESLSKLLNKSLNQIVYKKAHLKSIENRTKIIDEKIDKNVPFSTKGKLNRYIDVLSVLEVGHSFEFLNTEYHLVIQAKNYLSEKIFRTKPETKTTRRIWRLN

Radius of gyration: 27.29 Å; chains: 1; bounding box: 65×48×81 Å

Organism: Chryseobacterium carnipullorum (NCBI:txid1124835)

Foldseek 3Di:
DDPPPPQPDDDDPVLVVLLLPQADALVRSCVVVVHDSVVSVVVCVVVVRNHDDPLPDDDPVLVVVLVQPLVDQLVVSCVVVVHDSVSSQVVCVVVVSHDDDLDDDPVLLVLLLQCVVVDDLVVSCVRSVHDSVSSVVVCVVVVNPDPQQDQDPVLLVVCVVCVVDDLVVNCVVSVHDSVSSVVLSVLVVVLVVLLVVPVPDDDDDDFDDPDDPLVSLLSVQSNADAPDKDKDFPVCVVSNVVSVVSVVVWDKDKDDPDPTMIMIGTHD

pLDDT: mean 72.97, std 13.35, range [32.19, 93.69]